Protein AF-A0A5M3WLJ0-F1 (afdb_monomer)

Solvent-accessible surface area (backbone atoms only — not comparable to full-atom values): 10744 Å² total; per-residue (Å²): 139,88,62,82,73,62,62,61,73,39,65,66,56,43,52,51,37,44,51,52,39,51,53,51,38,51,39,44,22,68,75,66,77,34,54,57,51,75,42,42,29,68,45,48,65,61,51,51,53,52,46,54,51,50,41,42,56,72,69,63,42,81,88,54,80,92,69,87,75,93,69,77,86,77,87,51,58,52,86,38,34,27,29,42,34,46,42,94,62,73,25,73,48,78,37,78,47,35,60,56,54,50,48,28,44,76,41,29,74,46,40,78,39,67,71,44,35,53,49,55,47,41,49,55,57,35,92,88,43,63,66,60,64,60,53,54,57,24,69,76,41,43,70,37,32,16,48,31,47,17,62,74,67,70,34,88,85,52,40,34,91,80,43,39,67,60,51,45,47,70,50,38,45,76,70,69,72,47,85,76,67,62,63,60,78,89,128

Foldseek 3Di:
DPDPVVQVVDVVSQVVLLVLLVLLCVLLCVVPVDQKDKDFPLCVLVSVQVSVVSSCVVVVVPVPDDDRDDDDDPPADRGWIKIFGQDSFQGTDIQTNLVLQLVCLVPVVCCVPPVSLVRVCCCQAPQRHACVSLCVSCVVPQVSSQSNCCNSVVPVPGGCVPCVVVSSCVRHVVNVVDRGGRPRDDD

pLDDT: mean 90.13, std 12.86, range [41.62, 98.69]

Mean predicted aligned error: 5.58 Å

Structure (mmCIF, N/CA/C/O backbone):
data_AF-A0A5M3WLJ0-F1
#
_entry.id   AF-A0A5M3WLJ0-F1
#
loop_
_atom_site.group_PDB
_atom_site.id
_atom_site.type_symbol
_atom_site.label_atom_id
_atom_site.label_alt_id
_atom_site.label_comp_id
_atom_site.label_asym_id
_atom_site.label_entity_id
_atom_site.label_seq_id
_atom_site.pdbx_PDB_ins_code
_atom_site.Cartn_x
_atom_site.Cartn_y
_atom_site.Cartn_z
_atom_site.occupancy
_atom_site.B_iso_or_equiv
_atom_site.auth_seq_id
_atom_site.auth_comp_id
_atom_site.auth_asym_id
_atom_site.auth_atom_id
_atom_site.pdbx_PDB_model_num
ATOM 1 N N . MET A 1 1 ? -0.920 21.152 -22.161 1.00 42.22 1 MET A N 1
ATOM 2 C CA . MET A 1 1 ? -1.381 19.753 -22.323 1.00 42.22 1 MET A CA 1
ATOM 3 C C . MET A 1 1 ? -2.792 19.633 -21.761 1.00 42.22 1 MET A C 1
ATOM 5 O O . MET A 1 1 ? -2.993 19.959 -20.601 1.00 42.22 1 MET A O 1
ATOM 9 N N . ARG A 1 2 ? -3.786 19.276 -22.585 1.00 44.47 2 ARG A N 1
ATOM 10 C CA . ARG A 1 2 ? -5.218 19.358 -22.246 1.00 44.47 2 ARG A CA 1
ATOM 11 C C . ARG A 1 2 ? -5.791 17.930 -22.174 1.00 44.47 2 ARG A C 1
ATOM 13 O O . ARG A 1 2 ? -5.953 17.286 -23.199 1.00 44.47 2 ARG A O 1
ATOM 20 N N . ASN A 1 3 ? -6.077 17.471 -20.953 1.00 41.62 3 ASN A N 1
ATOM 21 C CA . ASN A 1 3 ? -6.830 16.259 -20.588 1.00 41.62 3 ASN A CA 1
ATOM 22 C C . ASN A 1 3 ? -6.143 14.870 -20.778 1.00 41.62 3 ASN A C 1
ATOM 24 O O . ASN A 1 3 ? -6.520 14.113 -21.673 1.00 41.62 3 ASN A O 1
ATOM 28 N N . PRO A 1 4 ? -5.200 14.465 -19.897 1.00 53.69 4 PRO A N 1
ATOM 29 C CA . PRO A 1 4 ? -4.548 13.139 -19.928 1.00 53.69 4 PRO A CA 1
ATOM 30 C C . PRO A 1 4 ? -5.519 11.942 -19.847 1.00 53.69 4 PRO A C 1
ATOM 32 O O . PRO A 1 4 ? -5.210 10.865 -20.350 1.00 53.69 4 PRO A O 1
ATOM 35 N N . LYS A 1 5 ? -6.739 12.133 -19.319 1.00 52.66 5 LYS A N 1
ATOM 36 C CA . LYS A 1 5 ? -7.794 11.101 -19.296 1.00 52.66 5 LYS A CA 1
ATOM 37 C C . LYS A 1 5 ? -8.306 10.712 -20.696 1.00 52.66 5 LYS A C 1
ATOM 39 O O . LYS A 1 5 ? -8.894 9.646 -20.849 1.00 52.66 5 LYS A O 1
ATOM 44 N N . ALA A 1 6 ? -8.084 11.538 -21.724 1.00 54.12 6 ALA A N 1
ATOM 45 C CA . ALA A 1 6 ? -8.536 11.260 -23.091 1.00 54.12 6 ALA A CA 1
ATOM 46 C C . ALA A 1 6 ? -7.743 10.131 -23.777 1.00 54.12 6 ALA A C 1
ATOM 48 O O . ALA A 1 6 ? -8.298 9.426 -24.618 1.00 54.12 6 ALA A O 1
ATOM 49 N N . VAL A 1 7 ? -6.477 9.917 -23.393 1.00 51.19 7 VAL A N 1
ATOM 50 C CA . VAL A 1 7 ? -5.613 8.863 -23.962 1.00 51.19 7 VAL A CA 1
ATOM 51 C C . VAL A 1 7 ? -6.148 7.460 -23.639 1.00 51.19 7 VAL A C 1
ATOM 53 O O . VAL A 1 7 ? -6.001 6.547 -24.448 1.00 51.19 7 VAL A O 1
ATOM 56 N N . PHE A 1 8 ? -6.855 7.314 -22.515 1.00 53.06 8 PHE A N 1
ATOM 57 C CA . PHE A 1 8 ? -7.413 6.050 -22.025 1.00 53.06 8 PHE A CA 1
ATOM 58 C C . PHE A 1 8 ? -8.814 5.715 -22.561 1.00 53.06 8 PHE A C 1
ATOM 60 O O . PHE A 1 8 ? -9.378 4.691 -22.189 1.00 53.06 8 PHE A O 1
ATOM 67 N N . ARG A 1 9 ? -9.385 6.538 -23.456 1.00 57.16 9 ARG A N 1
ATOM 68 C CA . ARG A 1 9 ? -10.576 6.145 -24.237 1.00 57.16 9 ARG A CA 1
ATOM 69 C C . ARG A 1 9 ? -10.240 5.173 -25.367 1.00 57.16 9 ARG A C 1
ATOM 71 O O . ARG A 1 9 ? -11.144 4.561 -25.921 1.00 57.16 9 ARG A O 1
ATOM 78 N N . ASN A 1 10 ? -8.959 5.057 -25.720 1.00 68.00 10 ASN A N 1
ATOM 79 C CA . ASN A 1 10 ? -8.490 4.076 -26.683 1.00 68.00 10 ASN A CA 1
ATOM 80 C C . ASN A 1 10 ? -8.189 2.754 -25.938 1.00 68.00 10 ASN A C 1
ATOM 82 O O . ASN A 1 10 ? -7.246 2.726 -25.138 1.00 68.00 10 ASN A O 1
ATOM 86 N N . PRO A 1 11 ? -8.972 1.683 -26.171 1.00 73.38 11 PRO A N 1
ATOM 87 C CA . PRO A 1 11 ? -8.817 0.412 -25.464 1.00 73.38 11 PRO A CA 1
ATOM 88 C C . PRO A 1 11 ? -7.454 -0.241 -25.720 1.00 73.38 11 PRO A C 1
ATOM 90 O O . PRO A 1 11 ? -6.886 -0.817 -24.796 1.00 73.38 11 PRO A O 1
ATOM 93 N N . ASP A 1 12 ? -6.879 -0.071 -26.911 1.00 76.06 12 ASP A N 1
ATOM 94 C CA . ASP A 1 12 ? -5.570 -0.634 -27.258 1.00 76.06 12 ASP A CA 1
ATOM 95 C C . ASP A 1 12 ? -4.448 0.055 -26.478 1.00 76.06 12 ASP A C 1
ATOM 97 O O . ASP A 1 12 ? -3.540 -0.600 -25.966 1.00 76.06 12 ASP A O 1
ATOM 101 N N . LYS A 1 13 ? -4.531 1.381 -26.304 1.00 75.00 13 LYS A N 1
ATOM 102 C CA . LYS A 1 13 ? -3.573 2.125 -25.467 1.00 75.00 13 LYS A CA 1
ATOM 103 C C . LYS A 1 13 ? -3.683 1.740 -23.996 1.00 75.00 13 LYS A C 1
ATOM 105 O O . LYS A 1 13 ? -2.663 1.649 -23.318 1.00 75.00 13 LYS A O 1
ATOM 110 N N . LEU A 1 14 ? -4.899 1.498 -23.505 1.00 78.19 14 LEU A N 1
ATOM 111 C CA . LEU A 1 14 ? -5.117 1.023 -22.140 1.00 78.19 14 LEU A CA 1
ATOM 112 C C . LEU A 1 14 ? -4.561 -0.396 -21.948 1.00 78.19 14 LEU A C 1
ATOM 114 O O . LEU A 1 14 ? -3.887 -0.648 -20.952 1.00 78.19 14 LEU A O 1
ATOM 118 N N . ALA A 1 15 ? -4.799 -1.301 -22.899 1.00 82.00 15 ALA A N 1
ATOM 119 C CA . ALA A 1 15 ? -4.259 -2.658 -22.874 1.00 82.00 15 ALA A CA 1
ATOM 120 C C . ALA A 1 15 ? -2.725 -2.656 -22.926 1.00 82.00 15 ALA A C 1
ATOM 122 O O . ALA A 1 15 ? -2.080 -3.352 -22.145 1.00 82.00 15 ALA A O 1
ATOM 123 N N . HIS A 1 16 ? -2.134 -1.817 -23.779 1.00 83.00 16 HIS A N 1
ATOM 124 C CA . HIS A 1 16 ? -0.686 -1.652 -23.847 1.00 83.00 16 HIS A CA 1
ATOM 125 C C . HIS A 1 16 ? -0.105 -1.108 -22.535 1.00 83.00 16 HIS A C 1
ATOM 127 O O . HIS A 1 16 ? 0.859 -1.664 -22.021 1.00 83.00 16 HIS A O 1
ATOM 133 N N . ALA A 1 17 ? -0.727 -0.084 -21.945 1.00 82.94 17 ALA A N 1
ATOM 134 C CA . ALA A 1 17 ? -0.302 0.450 -20.653 1.00 82.94 17 ALA A CA 1
ATOM 135 C C . ALA A 1 17 ? -0.417 -0.592 -19.523 1.00 82.94 17 ALA A C 1
ATOM 137 O O . ALA A 1 17 ? 0.469 -0.684 -18.681 1.00 82.94 17 ALA A O 1
ATOM 138 N N . ARG A 1 18 ? -1.462 -1.430 -19.522 1.00 85.44 18 ARG A N 1
ATOM 139 C CA . ARG A 1 18 ? -1.573 -2.557 -18.578 1.00 85.44 18 ARG A CA 1
ATOM 140 C C . ARG A 1 18 ? -0.458 -3.578 -18.768 1.00 85.44 18 ARG A C 1
ATOM 142 O O . ARG A 1 18 ? 0.110 -4.031 -17.783 1.00 85.44 18 ARG A O 1
ATOM 149 N N . LYS A 1 19 ? -0.123 -3.906 -20.019 1.00 88.12 19 LYS A N 1
ATOM 150 C CA . LYS A 1 19 ? 0.981 -4.822 -20.328 1.00 88.12 19 LYS A CA 1
ATOM 151 C C . LYS A 1 19 ? 2.310 -4.281 -19.802 1.00 88.12 19 LYS A C 1
ATOM 153 O O . LYS A 1 19 ? 3.025 -5.014 -19.136 1.00 88.12 19 LYS A O 1
ATOM 158 N N . LEU A 1 20 ? 2.594 -2.998 -20.038 1.00 87.81 20 LEU A N 1
ATOM 159 C CA . LEU A 1 20 ? 3.801 -2.348 -19.519 1.00 87.81 20 LEU A CA 1
ATOM 160 C C . LEU A 1 20 ? 3.845 -2.359 -17.985 1.00 87.81 20 LEU A C 1
ATOM 162 O O . LEU A 1 20 ? 4.883 -2.663 -17.414 1.00 87.81 20 LEU A O 1
ATOM 166 N N . GLN A 1 21 ? 2.724 -2.087 -17.308 1.00 91.69 21 GLN A N 1
ATOM 167 C CA . GLN A 1 21 ? 2.662 -2.175 -15.846 1.00 91.69 21 GLN A CA 1
ATOM 168 C C . GLN A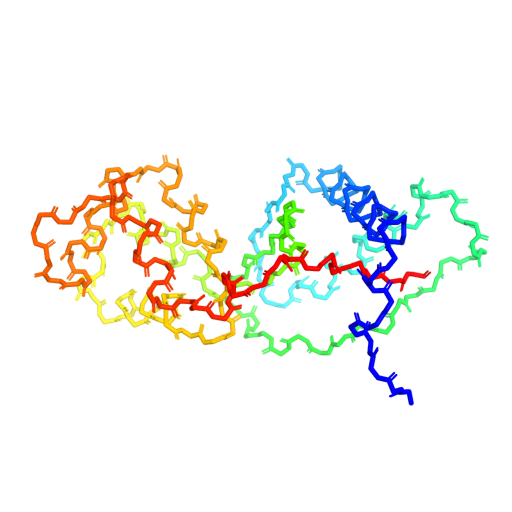 1 21 ? 2.931 -3.601 -15.345 1.00 91.69 21 GLN A C 1
ATOM 170 O O . GLN A 1 21 ? 3.662 -3.770 -14.376 1.00 91.69 21 GLN A O 1
ATOM 175 N N . ALA A 1 22 ? 2.371 -4.622 -15.999 1.00 92.19 22 ALA A N 1
ATOM 176 C CA . ALA A 1 22 ? 2.633 -6.017 -15.647 1.00 92.19 22 ALA A CA 1
ATOM 177 C C . ALA A 1 22 ? 4.113 -6.394 -15.849 1.00 92.19 22 ALA A C 1
ATOM 179 O O . ALA A 1 22 ? 4.712 -6.993 -14.964 1.00 92.19 22 ALA A O 1
ATOM 180 N N . GLU A 1 23 ? 4.733 -5.969 -16.953 1.00 93.06 23 GLU A N 1
ATOM 181 C CA . GLU A 1 23 ? 6.167 -6.178 -17.210 1.00 93.06 23 GLU A CA 1
ATOM 182 C C . GLU A 1 23 ? 7.041 -5.488 -16.148 1.00 93.06 23 GLU A C 1
ATOM 184 O O . GLU A 1 23 ? 7.948 -6.110 -15.598 1.00 93.06 23 GLU A O 1
ATOM 189 N N . GLN A 1 24 ? 6.719 -4.243 -15.784 1.00 93.19 24 GLN A N 1
ATOM 190 C CA . GLN A 1 24 ? 7.395 -3.511 -14.706 1.00 93.19 24 GLN A CA 1
ATOM 191 C C . GLN A 1 24 ? 7.210 -4.190 -13.343 1.00 93.19 24 GLN A C 1
ATOM 193 O O . GLN A 1 24 ? 8.144 -4.237 -12.540 1.00 93.19 24 GLN A O 1
ATOM 198 N N . ARG A 1 25 ? 6.028 -4.760 -13.080 1.00 95.12 25 ARG A N 1
ATOM 199 C CA . ARG A 1 25 ? 5.778 -5.560 -11.874 1.00 95.12 25 ARG A CA 1
ATOM 200 C C . ARG A 1 25 ? 6.680 -6.783 -11.835 1.00 95.12 25 ARG A C 1
ATOM 202 O O . ARG A 1 25 ? 7.284 -7.058 -10.802 1.00 95.12 25 ARG A O 1
ATOM 209 N N . ASP A 1 26 ? 6.802 -7.485 -12.953 1.00 96.38 26 ASP A N 1
ATOM 210 C CA . ASP A 1 26 ? 7.668 -8.655 -13.054 1.00 96.38 26 ASP A CA 1
ATOM 211 C C . ASP A 1 26 ? 9.146 -8.281 -12.890 1.00 96.38 26 ASP A C 1
ATOM 213 O O . ASP A 1 26 ? 9.894 -9.048 -12.289 1.00 96.38 26 ASP A O 1
ATOM 217 N N . SER A 1 27 ? 9.580 -7.116 -13.383 1.00 95.94 27 SER A N 1
ATOM 218 C CA . SER A 1 27 ? 10.918 -6.559 -13.120 1.00 95.94 27 SER A CA 1
ATOM 219 C C . SER A 1 27 ? 11.133 -6.277 -11.630 1.00 95.94 27 SER A C 1
ATOM 221 O O . SER A 1 27 ? 12.188 -6.580 -11.078 1.00 95.94 27 SER A O 1
ATOM 223 N N . PHE A 1 28 ? 10.128 -5.725 -10.947 1.00 97.50 28 PHE A N 1
ATOM 224 C CA . PHE A 1 28 ? 10.201 -5.455 -9.511 1.00 97.50 28 PHE A CA 1
ATOM 225 C C . PHE A 1 28 ? 10.323 -6.754 -8.701 1.00 97.50 28 PHE A C 1
ATOM 227 O O . PHE A 1 28 ? 11.171 -6.854 -7.812 1.00 97.50 28 PHE A O 1
ATOM 234 N N . ILE A 1 29 ? 9.503 -7.756 -9.034 1.00 97.94 29 ILE A N 1
ATOM 235 C CA . ILE A 1 29 ? 9.514 -9.071 -8.383 1.00 97.94 29 ILE A CA 1
ATOM 236 C C . ILE A 1 29 ? 10.821 -9.809 -8.663 1.00 97.94 29 ILE A C 1
ATOM 238 O O . ILE A 1 29 ? 11.365 -10.412 -7.746 1.00 97.94 29 ILE A O 1
ATOM 242 N N . ASP A 1 30 ? 11.346 -9.754 -9.887 1.00 97.94 30 ASP A N 1
ATOM 243 C CA . ASP A 1 30 ? 12.628 -10.382 -10.229 1.00 97.94 30 ASP A CA 1
ATOM 244 C C . ASP A 1 30 ? 13.780 -9.788 -9.405 1.00 97.94 30 ASP A C 1
ATOM 246 O O . ASP A 1 30 ? 14.577 -10.521 -8.820 1.00 97.94 30 ASP A O 1
ATOM 250 N N . LEU A 1 31 ? 13.814 -8.459 -9.259 1.00 98.12 31 LEU A N 1
ATOM 251 C CA . LEU A 1 31 ? 14.855 -7.775 -8.492 1.00 98.12 31 LEU A CA 1
ATOM 252 C C . LEU A 1 31 ? 14.755 -8.004 -6.974 1.00 98.12 31 LEU A C 1
ATOM 254 O O . LEU A 1 31 ? 15.782 -8.111 -6.299 1.00 98.12 31 LEU A O 1
ATOM 258 N N . TYR A 1 32 ? 13.543 -8.011 -6.413 1.00 98.31 32 TYR A N 1
ATOM 259 C CA . TYR A 1 32 ? 13.333 -8.018 -4.958 1.00 98.31 32 TYR A CA 1
ATOM 260 C C . TYR A 1 32 ? 12.780 -9.326 -4.386 1.00 98.31 32 TYR A C 1
ATOM 262 O O . TYR A 1 32 ? 12.670 -9.458 -3.167 1.00 98.31 32 TYR A O 1
ATOM 270 N N . GLY A 1 33 ? 12.435 -10.289 -5.236 1.00 97.94 33 GLY A N 1
ATOM 271 C CA . GLY A 1 33 ? 11.840 -11.576 -4.867 1.00 97.94 33 GLY A CA 1
ATOM 272 C C . GLY A 1 33 ? 10.369 -11.506 -4.442 1.00 97.94 33 GLY A C 1
ATOM 273 O O . GLY A 1 33 ? 9.805 -12.517 -4.032 1.00 97.94 33 GLY A O 1
ATOM 274 N N . SER A 1 34 ? 9.746 -10.328 -4.488 1.00 97.25 34 SER A N 1
ATOM 275 C CA . SER A 1 34 ? 8.389 -10.079 -3.998 1.00 97.25 34 SER A CA 1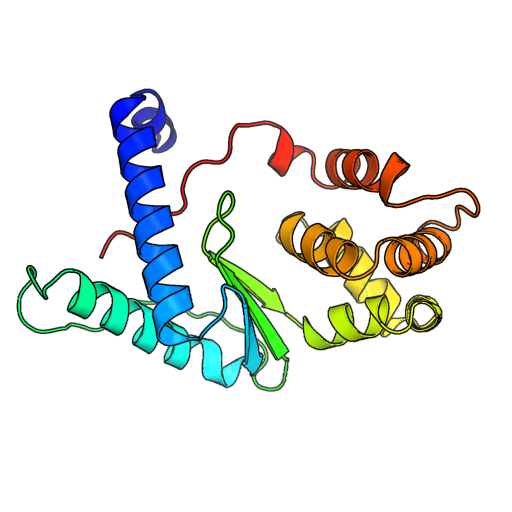
ATOM 276 C C . SER A 1 34 ? 7.828 -8.800 -4.618 1.00 97.25 34 SER A C 1
ATOM 278 O O . SER A 1 34 ? 8.579 -7.904 -4.996 1.00 97.25 34 SER A O 1
ATOM 280 N N . ASP A 1 35 ? 6.503 -8.680 -4.675 1.00 97.19 35 ASP A N 1
ATOM 281 C CA . ASP A 1 35 ? 5.810 -7.451 -5.083 1.00 97.19 35 ASP A CA 1
ATOM 282 C C . ASP A 1 35 ? 5.666 -6.433 -3.930 1.00 97.19 35 ASP A C 1
ATOM 284 O O . ASP A 1 35 ? 5.004 -5.404 -4.070 1.00 97.19 35 ASP A O 1
ATOM 288 N N . LEU A 1 36 ? 6.276 -6.736 -2.780 1.00 97.75 36 LEU A N 1
ATOM 289 C CA . LEU A 1 36 ? 6.417 -5.876 -1.612 1.00 97.75 36 LEU A CA 1
ATOM 290 C C . LEU A 1 36 ? 7.829 -5.981 -1.051 1.00 97.75 36 LEU A C 1
ATOM 292 O O . LEU A 1 36 ? 8.307 -7.080 -0.760 1.00 97.75 36 LEU A O 1
ATOM 296 N N . ILE A 1 37 ? 8.412 -4.821 -0.766 1.00 98.31 37 ILE A N 1
ATOM 297 C CA . ILE A 1 37 ? 9.544 -4.673 0.151 1.00 98.31 37 ILE A CA 1
ATOM 298 C C . ILE A 1 37 ? 9.185 -3.688 1.262 1.00 98.31 37 ILE A C 1
ATOM 300 O O . ILE A 1 37 ? 8.435 -2.738 1.043 1.00 98.31 37 ILE A O 1
ATOM 304 N N . VAL A 1 38 ? 9.741 -3.903 2.452 1.00 98.38 38 VAL A N 1
ATOM 305 C CA . VAL A 1 38 ? 9.622 -2.986 3.591 1.00 98.38 38 VAL A CA 1
ATOM 306 C C . VAL A 1 38 ? 11.029 -2.525 3.949 1.00 98.38 38 VAL A C 1
ATOM 308 O O . VAL A 1 38 ? 11.886 -3.342 4.280 1.00 98.38 38 VAL A O 1
ATOM 311 N N . ILE A 1 39 ? 11.290 -1.231 3.799 1.00 98.38 39 ILE A N 1
ATOM 312 C CA . ILE A 1 39 ? 12.633 -0.631 3.877 1.00 98.38 39 ILE A CA 1
ATOM 313 C C . ILE A 1 39 ? 12.586 0.678 4.661 1.00 98.38 39 ILE A C 1
ATOM 315 O O . ILE A 1 39 ? 11.520 1.267 4.791 1.00 98.38 39 ILE A O 1
ATOM 319 N N . HIS A 1 40 ? 13.723 1.171 5.151 1.00 98.19 40 HIS A N 1
ATOM 320 C CA . HIS A 1 40 ? 13.757 2.502 5.764 1.00 98.19 40 HIS A CA 1
ATOM 321 C C . HIS A 1 40 ? 13.474 3.598 4.726 1.00 98.19 40 HIS A C 1
ATOM 323 O O . HIS A 1 40 ? 13.880 3.479 3.565 1.00 98.19 40 HIS A O 1
ATOM 329 N N . GLY A 1 41 ? 12.841 4.696 5.147 1.00 97.19 41 GLY A N 1
ATOM 330 C CA . GLY A 1 41 ? 12.552 5.857 4.296 1.00 97.19 41 GLY A CA 1
ATOM 331 C C . GLY A 1 41 ? 13.799 6.394 3.591 1.00 97.19 41 GLY A C 1
ATOM 332 O O . GLY A 1 41 ? 13.771 6.675 2.392 1.00 97.19 41 GLY A O 1
ATOM 333 N N . SER A 1 42 ? 14.937 6.391 4.291 1.00 96.56 42 SER A N 1
ATOM 334 C CA . SER A 1 42 ? 16.253 6.767 3.749 1.00 96.56 42 SER A CA 1
ATOM 335 C C . SER A 1 42 ? 16.730 5.905 2.568 1.00 96.56 42 SER A C 1
ATOM 337 O O . SER A 1 42 ? 17.563 6.344 1.774 1.00 96.56 42 SER A O 1
ATOM 339 N N . GLN A 1 43 ? 16.200 4.691 2.410 1.00 97.38 43 GLN A N 1
ATOM 340 C CA . GLN A 1 43 ? 16.604 3.743 1.369 1.00 97.38 43 GLN A CA 1
ATOM 341 C C . GLN A 1 43 ? 15.713 3.801 0.123 1.00 97.38 43 GLN A C 1
ATOM 343 O O . GLN A 1 43 ? 16.093 3.252 -0.916 1.00 97.38 43 GLN A O 1
ATOM 348 N N . VAL A 1 44 ? 14.551 4.462 0.184 1.00 96.88 44 VAL A N 1
ATOM 349 C CA . VAL A 1 44 ? 13.542 4.408 -0.888 1.00 96.88 44 VAL A CA 1
ATOM 350 C C . VAL A 1 44 ? 14.105 4.889 -2.223 1.00 96.88 44 VAL A C 1
ATOM 352 O O . VAL A 1 44 ? 14.028 4.158 -3.208 1.00 96.88 44 VAL A O 1
ATOM 355 N N . ARG A 1 45 ? 14.760 6.059 -2.268 1.00 95.25 45 ARG A N 1
ATOM 356 C CA . ARG A 1 45 ? 15.355 6.584 -3.513 1.00 95.25 45 ARG A CA 1
ATOM 357 C C . ARG A 1 45 ? 16.354 5.603 -4.131 1.00 95.25 45 ARG A C 1
ATOM 359 O O . ARG A 1 45 ? 16.324 5.380 -5.339 1.00 95.25 45 ARG A O 1
ATOM 366 N N . GLN A 1 46 ? 17.231 5.018 -3.316 1.00 95.44 46 GLN A N 1
ATOM 367 C CA . GLN A 1 46 ? 18.238 4.070 -3.794 1.00 95.44 46 GLN A CA 1
ATOM 368 C C . GLN A 1 46 ? 17.582 2.822 -4.392 1.00 95.44 46 GLN A C 1
ATOM 370 O O . GLN A 1 46 ? 17.987 2.369 -5.463 1.00 95.44 46 GLN A O 1
ATOM 375 N N . LYS A 1 47 ? 16.562 2.276 -3.721 1.00 97.06 47 LYS A N 1
ATOM 376 C CA . LYS A 1 47 ? 15.820 1.114 -4.216 1.00 97.06 47 LYS A CA 1
ATOM 377 C C . LYS A 1 47 ? 15.080 1.454 -5.506 1.00 97.06 47 LYS A C 1
ATOM 379 O O . LYS A 1 47 ? 15.245 0.748 -6.491 1.00 97.06 47 LYS A O 1
ATOM 384 N N . MET A 1 48 ? 14.411 2.600 -5.577 1.00 95.50 48 MET A N 1
ATOM 385 C CA . MET A 1 48 ? 13.742 3.023 -6.806 1.00 95.50 48 MET A CA 1
ATOM 386 C C . MET A 1 48 ? 14.698 3.160 -7.995 1.00 95.50 48 MET A C 1
ATOM 388 O O . MET A 1 48 ? 14.395 2.665 -9.076 1.00 95.50 48 MET A O 1
ATOM 392 N N . LEU A 1 49 ? 15.882 3.748 -7.805 1.00 95.06 49 LEU A N 1
ATOM 393 C CA . LEU A 1 49 ? 16.898 3.811 -8.863 1.00 95.06 49 LEU A CA 1
ATOM 394 C C . LEU A 1 49 ? 17.375 2.422 -9.305 1.00 95.06 49 LEU A C 1
ATOM 396 O O . LEU A 1 49 ? 17.543 2.193 -10.501 1.00 95.06 49 LEU A O 1
ATOM 400 N N . ALA A 1 50 ? 17.579 1.499 -8.360 1.00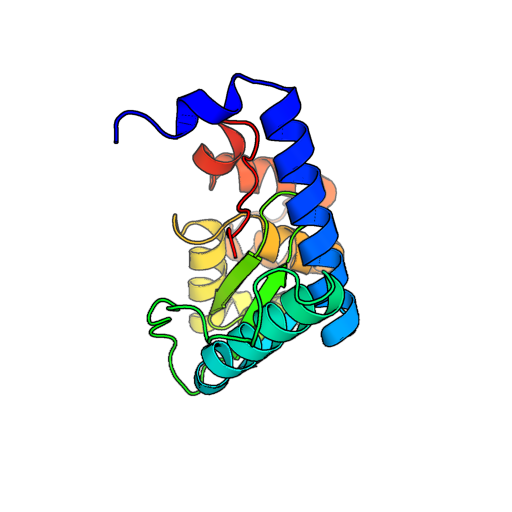 96.38 50 ALA A N 1
ATOM 401 C CA . ALA A 1 50 ? 17.955 0.123 -8.676 1.00 96.38 50 ALA A CA 1
ATOM 402 C C . ALA A 1 50 ? 16.856 -0.596 -9.473 1.00 96.38 50 ALA A C 1
ATOM 404 O O . ALA A 1 50 ? 17.167 -1.269 -10.452 1.00 96.38 50 ALA A O 1
ATOM 405 N N . PHE A 1 51 ? 15.589 -0.401 -9.101 1.00 95.94 51 PHE A N 1
ATOM 406 C CA . PHE A 1 51 ? 14.441 -0.927 -9.836 1.00 95.94 51 PHE A CA 1
ATOM 407 C C . PHE A 1 51 ? 14.384 -0.404 -11.274 1.00 95.94 51 PHE A C 1
ATOM 409 O O . PHE A 1 51 ? 14.367 -1.210 -12.199 1.00 95.94 51 PHE A O 1
ATOM 416 N N . TYR A 1 52 ? 14.425 0.915 -11.490 1.00 93.25 52 TYR A N 1
ATOM 417 C CA . TYR A 1 52 ? 14.356 1.457 -12.854 1.00 93.25 52 TYR A CA 1
ATOM 418 C C . TYR A 1 52 ? 15.545 1.037 -13.713 1.00 93.25 52 TYR A C 1
ATOM 420 O O . TYR A 1 52 ? 15.387 0.787 -14.905 1.00 93.25 52 TYR A O 1
ATOM 428 N N . ARG A 1 53 ? 16.735 0.931 -13.113 1.00 94.25 53 ARG A N 1
ATOM 429 C CA . ARG A 1 53 ? 17.910 0.422 -13.816 1.00 94.25 53 ARG A CA 1
ATOM 430 C C . ARG A 1 53 ? 17.722 -1.036 -14.230 1.00 94.25 53 ARG A C 1
ATOM 432 O O . ARG A 1 53 ? 18.024 -1.376 -15.368 1.00 94.25 53 ARG A O 1
ATOM 439 N N . HIS A 1 54 ? 17.219 -1.876 -13.328 1.00 94.69 54 HIS A N 1
ATOM 440 C CA . HIS A 1 54 ? 16.945 -3.278 -13.622 1.00 94.69 54 HIS A CA 1
ATOM 441 C C . HIS A 1 54 ? 15.882 -3.431 -14.721 1.00 94.69 54 HIS A C 1
ATOM 443 O O . HIS A 1 54 ? 16.097 -4.179 -15.671 1.00 94.69 54 HIS A O 1
ATOM 449 N N . ASP A 1 55 ? 14.782 -2.675 -14.646 1.00 92.31 55 ASP A N 1
ATOM 450 C CA . ASP A 1 55 ? 13.734 -2.659 -15.676 1.00 92.31 55 ASP A CA 1
ATOM 451 C C . ASP A 1 55 ? 14.294 -2.243 -17.049 1.00 92.31 55 ASP A C 1
ATOM 453 O O . ASP A 1 55 ? 14.055 -2.900 -18.065 1.00 92.31 55 ASP A O 1
ATOM 457 N N . TYR A 1 56 ? 15.142 -1.211 -17.071 1.00 90.62 56 TYR A N 1
ATOM 458 C CA . TYR A 1 56 ? 15.832 -0.747 -18.273 1.00 90.62 56 TYR A CA 1
ATOM 459 C C . TYR A 1 56 ? 16.772 -1.797 -18.884 1.00 90.62 56 TYR A C 1
ATOM 461 O O . TYR A 1 56 ? 16.754 -2.035 -20.098 1.00 90.62 56 TYR A O 1
ATOM 469 N N . GLU A 1 57 ? 17.595 -2.432 -18.048 1.00 91.69 57 GLU A N 1
ATOM 470 C CA . GLU A 1 57 ? 18.525 -3.485 -18.466 1.00 91.69 57 GLU A CA 1
ATOM 471 C C . GLU A 1 57 ? 17.754 -4.709 -18.989 1.00 91.69 57 GLU A C 1
ATOM 473 O O . GLU A 1 57 ? 18.095 -5.249 -20.046 1.00 91.69 57 GLU A O 1
ATOM 478 N N . ARG A 1 58 ? 16.646 -5.081 -18.335 1.00 90.75 58 ARG A N 1
ATOM 479 C CA . ARG A 1 58 ? 15.752 -6.170 -18.758 1.00 90.75 58 ARG A CA 1
ATOM 480 C C . ARG A 1 58 ? 15.033 -5.872 -20.075 1.00 90.75 58 ARG A C 1
ATOM 482 O O . ARG A 1 58 ? 14.837 -6.780 -20.882 1.00 90.75 58 ARG A O 1
ATOM 489 N N . ALA A 1 59 ? 14.713 -4.609 -20.351 1.00 87.44 59 ALA A N 1
ATOM 490 C CA . ALA A 1 59 ? 14.170 -4.169 -21.639 1.00 87.44 59 ALA A CA 1
ATOM 491 C C . ALA A 1 59 ? 15.211 -4.164 -22.786 1.00 87.44 59 ALA A C 1
ATOM 493 O O . ALA A 1 59 ? 14.872 -3.861 -23.940 1.00 87.44 59 ALA A O 1
ATOM 494 N N . GLY A 1 60 ? 16.471 -4.513 -22.497 1.00 87.06 60 GLY A N 1
ATOM 495 C CA . GLY A 1 60 ? 17.559 -4.625 -23.466 1.00 87.06 60 GLY A CA 1
ATOM 496 C C . GLY A 1 60 ? 18.292 -3.313 -23.739 1.00 87.06 60 GLY A C 1
ATOM 497 O O . GLY A 1 60 ? 18.915 -3.183 -24.792 1.00 87.06 60 GLY A O 1
ATOM 498 N N . SER A 1 61 ? 18.205 -2.330 -22.836 1.00 86.12 61 SER A N 1
ATOM 499 C CA . SER A 1 61 ? 18.971 -1.075 -22.902 1.00 86.12 61 SER A CA 1
ATOM 500 C C . SER A 1 61 ? 18.824 -0.299 -24.222 1.00 86.12 61 SER A C 1
ATOM 502 O O . SER A 1 61 ? 19.764 0.331 -24.713 1.00 86.12 61 SER A O 1
ATOM 504 N N . LYS A 1 62 ? 17.629 -0.340 -24.824 1.00 78.31 62 LYS A N 1
ATOM 505 C CA . LYS A 1 62 ? 17.359 0.199 -26.172 1.00 78.31 62 LYS A CA 1
ATOM 506 C C . LYS A 1 62 ? 17.529 1.721 -26.291 1.00 78.31 62 LYS A C 1
ATOM 508 O O . LYS A 1 62 ? 17.626 2.227 -27.404 1.00 78.31 62 LYS A O 1
ATOM 513 N N . GLY A 1 63 ? 17.568 2.440 -25.168 1.00 76.19 63 GLY A N 1
ATOM 514 C CA . GLY A 1 63 ? 17.751 3.894 -25.099 1.00 76.19 63 GLY A CA 1
ATOM 515 C C . GLY A 1 63 ? 19.213 4.367 -25.058 1.00 76.19 63 GLY A C 1
ATOM 516 O O . GLY A 1 63 ? 19.448 5.570 -24.944 1.00 76.19 63 GLY A O 1
ATOM 517 N N . GLY A 1 64 ? 20.197 3.460 -25.144 1.00 83.69 64 GLY A N 1
ATOM 518 C CA . GLY A 1 64 ? 21.626 3.773 -25.012 1.00 83.69 64 GLY A CA 1
ATOM 519 C C . GLY A 1 64 ? 22.188 3.514 -23.602 1.00 83.69 64 GLY A C 1
ATOM 520 O O . GLY A 1 64 ? 21.741 2.603 -22.908 1.00 83.69 64 GLY A O 1
ATOM 521 N N . PRO A 1 65 ? 23.216 4.249 -23.146 1.00 86.75 65 PRO A N 1
ATOM 522 C CA . PRO A 1 65 ? 23.720 4.102 -21.782 1.00 86.75 65 PRO A CA 1
ATOM 523 C C . PRO A 1 65 ? 22.674 4.520 -20.743 1.00 86.75 65 PRO A C 1
ATOM 525 O O . PRO A 1 65 ? 21.960 5.503 -20.944 1.00 86.75 65 PRO A O 1
ATOM 528 N N . TRP A 1 66 ? 22.626 3.807 -19.615 1.00 87.50 66 TRP A N 1
ATOM 529 C CA . TRP A 1 66 ? 21.744 4.141 -18.496 1.00 87.50 66 TRP A CA 1
ATOM 530 C C . TRP A 1 66 ? 21.950 5.587 -18.024 1.00 87.50 66 TRP A C 1
ATOM 532 O O . TRP A 1 66 ? 23.081 6.032 -17.801 1.00 87.50 66 TRP A O 1
ATOM 542 N N . LYS A 1 67 ? 20.839 6.297 -17.820 1.00 86.75 67 LYS A N 1
ATOM 543 C CA . LYS A 1 67 ? 20.796 7.615 -17.186 1.00 86.75 67 LYS A CA 1
ATOM 544 C C . LYS A 1 67 ? 19.813 7.552 -16.033 1.00 86.75 67 LYS A C 1
ATOM 546 O O . LYS A 1 67 ? 18.690 7.097 -16.218 1.00 86.75 67 LYS A O 1
ATOM 551 N N . ASN A 1 68 ? 20.234 8.022 -14.859 1.00 84.31 68 ASN A N 1
ATOM 552 C CA . ASN A 1 68 ? 19.340 8.070 -13.709 1.00 84.31 68 ASN A CA 1
ATOM 553 C C . ASN A 1 68 ? 18.114 8.932 -14.051 1.00 84.31 68 ASN A C 1
ATOM 555 O O . ASN A 1 68 ? 18.304 10.081 -14.464 1.00 84.31 68 ASN A O 1
ATOM 559 N N . PRO A 1 69 ? 16.889 8.407 -13.879 1.00 86.06 69 PRO A N 1
ATOM 560 C CA . PRO A 1 69 ? 15.689 9.203 -14.045 1.00 86.06 69 PRO A CA 1
ATOM 561 C C . PRO A 1 69 ? 15.642 10.285 -12.969 1.00 86.06 69 PRO A C 1
ATOM 563 O O . PRO A 1 69 ? 16.151 10.106 -11.855 1.00 86.06 69 PRO A O 1
ATOM 566 N N . ASP A 1 70 ? 15.001 11.401 -13.303 1.00 86.31 70 ASP A N 1
ATOM 567 C CA . ASP A 1 70 ? 14.663 12.403 -12.306 1.00 86.31 70 ASP A CA 1
ATOM 568 C C . ASP A 1 70 ? 13.513 11.864 -11.452 1.00 86.31 70 ASP A C 1
ATOM 570 O O . ASP A 1 70 ? 12.381 11.711 -11.915 1.00 86.31 70 ASP A O 1
ATOM 574 N N . LEU A 1 71 ? 13.841 11.472 -10.223 1.00 85.19 71 LEU A N 1
ATOM 575 C CA . LEU A 1 71 ? 12.866 10.975 -9.262 1.00 85.19 71 LEU A CA 1
ATOM 576 C C . LEU A 1 71 ? 12.393 12.123 -8.381 1.00 85.19 71 LEU A C 1
ATOM 578 O O . LEU A 1 71 ? 13.237 12.928 -7.969 1.00 85.19 71 LEU A O 1
ATOM 582 N N . PRO A 1 72 ? 11.095 12.155 -8.022 1.00 85.00 72 PRO A N 1
ATOM 583 C CA . PRO A 1 72 ? 10.614 13.110 -7.040 1.00 85.00 72 PRO A CA 1
ATOM 584 C C . PRO A 1 72 ? 11.396 12.962 -5.733 1.00 85.00 72 PRO A C 1
ATOM 586 O O . PRO A 1 72 ? 11.954 11.898 -5.430 1.00 85.00 72 PRO A O 1
ATOM 589 N N . ASP A 1 73 ? 11.434 14.035 -4.950 1.00 86.25 73 ASP A N 1
ATOM 590 C CA . ASP A 1 73 ? 11.759 13.868 -3.545 1.00 86.25 73 ASP A CA 1
ATOM 591 C C . ASP A 1 73 ? 10.609 13.114 -2.878 1.00 86.25 73 ASP A C 1
ATOM 593 O O . ASP A 1 73 ? 9.437 13.449 -3.062 1.00 86.25 73 ASP A O 1
ATOM 597 N N . PHE A 1 74 ? 10.957 12.046 -2.176 1.00 86.75 74 PHE A N 1
ATOM 598 C CA . PHE A 1 74 ? 9.981 11.205 -1.507 1.00 86.75 74 PHE A CA 1
ATOM 599 C C . PHE A 1 74 ? 9.619 11.752 -0.120 1.00 86.75 74 PHE A C 1
ATOM 601 O O . PHE A 1 74 ? 8.569 11.381 0.390 1.00 86.75 74 PHE A O 1
ATOM 608 N N . ASP A 1 75 ? 10.469 12.604 0.477 1.00 89.31 75 ASP A N 1
ATOM 609 C CA . ASP A 1 75 ? 10.273 13.251 1.791 1.00 89.31 75 ASP A CA 1
ATOM 610 C C . ASP A 1 75 ? 9.769 12.303 2.905 1.00 89.31 75 ASP A C 1
ATOM 612 O O . ASP A 1 75 ? 8.993 12.666 3.789 1.00 89.31 75 ASP A O 1
ATOM 616 N N . PHE A 1 76 ? 10.184 11.031 2.856 1.00 94.06 76 PHE A N 1
ATOM 617 C CA . PHE A 1 76 ? 9.831 10.057 3.884 1.00 94.06 76 PHE A CA 1
ATOM 618 C C . PHE A 1 76 ? 10.751 10.210 5.098 1.00 94.06 76 PHE A C 1
ATOM 620 O O . PHE A 1 76 ? 11.970 10.325 4.921 1.00 94.06 76 PHE A O 1
ATOM 627 N N . PRO A 1 77 ? 10.224 10.122 6.336 1.00 94.50 77 PRO A N 1
ATOM 628 C CA . PRO A 1 77 ? 11.068 10.156 7.523 1.00 94.50 77 PRO A CA 1
ATOM 629 C C . PRO A 1 77 ? 12.123 9.045 7.467 1.00 94.50 77 PRO A C 1
ATOM 631 O O . PRO A 1 77 ? 11.792 7.875 7.265 1.00 94.50 77 PRO A O 1
ATOM 634 N N . ALA A 1 78 ? 13.393 9.413 7.656 1.00 92.50 78 ALA A N 1
ATOM 635 C CA . ALA A 1 78 ? 14.536 8.534 7.400 1.00 92.50 78 ALA A CA 1
ATOM 636 C C . ALA A 1 78 ? 14.463 7.192 8.150 1.00 92.50 78 ALA A C 1
ATOM 638 O O . ALA A 1 78 ? 14.796 6.155 7.571 1.00 92.50 78 ALA A O 1
ATOM 639 N N . ASP A 1 79 ? 13.984 7.228 9.396 1.00 93.56 79 ASP A N 1
ATOM 640 C CA . ASP A 1 79 ? 13.915 6.074 10.297 1.00 93.56 79 ASP A CA 1
ATOM 641 C C . ASP A 1 79 ? 12.588 5.306 10.207 1.00 93.56 79 ASP A C 1
ATOM 643 O O . ASP A 1 79 ? 12.472 4.218 10.767 1.00 93.56 79 ASP A O 1
ATOM 647 N N . SER A 1 80 ? 11.584 5.831 9.495 1.00 95.69 80 SER A N 1
ATOM 648 C CA . SER A 1 80 ? 10.301 5.138 9.321 1.00 95.69 80 SER A CA 1
ATOM 649 C C . SER A 1 80 ? 10.416 4.006 8.307 1.00 95.69 80 SER A C 1
ATOM 651 O O . SER A 1 80 ? 11.063 4.159 7.270 1.00 95.69 80 SER A O 1
ATOM 653 N N . MET A 1 81 ? 9.745 2.882 8.569 1.00 98.25 81 MET A N 1
ATOM 654 C CA . MET A 1 81 ? 9.650 1.797 7.596 1.00 98.25 81 MET A CA 1
ATOM 655 C C . MET A 1 81 ? 8.567 2.113 6.565 1.00 98.25 81 MET A C 1
ATOM 657 O O . MET A 1 81 ? 7.423 2.413 6.905 1.00 98.25 81 MET A O 1
ATOM 661 N N . VAL A 1 82 ? 8.927 2.027 5.292 1.00 98.38 82 VAL A N 1
ATOM 662 C CA . VAL A 1 82 ? 8.061 2.283 4.147 1.00 98.38 82 VAL A CA 1
ATOM 663 C C . VAL A 1 82 ? 7.810 0.969 3.420 1.00 98.38 82 VAL A C 1
ATOM 665 O O . VAL A 1 82 ? 8.745 0.304 2.969 1.00 98.38 82 VAL A O 1
ATOM 668 N N . GLY A 1 83 ? 6.538 0.602 3.295 1.00 98.12 83 GLY A N 1
ATOM 669 C CA . GLY A 1 83 ? 6.095 -0.460 2.405 1.00 98.12 83 GLY A CA 1
ATOM 670 C C . GLY A 1 83 ? 6.068 0.059 0.975 1.00 98.12 83 GLY A C 1
ATOM 671 O O . GLY A 1 83 ? 5.316 0.982 0.669 1.00 98.12 83 GLY A O 1
ATOM 672 N N . VAL A 1 84 ? 6.878 -0.531 0.103 1.00 97.69 84 VAL A N 1
ATOM 673 C CA . VAL A 1 84 ? 6.865 -0.273 -1.339 1.00 97.69 84 VAL A CA 1
ATOM 674 C C . VAL A 1 84 ? 6.143 -1.440 -1.993 1.00 97.69 84 VAL A C 1
ATOM 676 O O . VAL A 1 84 ? 6.667 -2.553 -1.995 1.00 97.69 84 VAL A O 1
ATOM 679 N N . ILE A 1 85 ? 4.931 -1.202 -2.495 1.00 96.88 85 ILE A N 1
ATOM 680 C CA . ILE A 1 85 ? 4.072 -2.240 -3.079 1.00 96.88 85 ILE A CA 1
ATOM 681 C C . ILE A 1 85 ? 3.910 -1.976 -4.568 1.00 96.88 85 ILE A C 1
ATOM 683 O O . ILE A 1 85 ? 3.510 -0.879 -4.953 1.00 96.88 85 ILE A O 1
ATOM 687 N N . PHE A 1 86 ? 4.158 -2.998 -5.384 1.00 96.38 86 PHE A N 1
ATOM 688 C CA . PHE A 1 86 ? 3.824 -3.004 -6.803 1.00 96.38 86 PHE A CA 1
ATOM 689 C C . PHE A 1 86 ? 2.551 -3.831 -7.028 1.00 96.38 86 PHE A C 1
ATOM 691 O O . PHE A 1 86 ? 2.589 -5.036 -7.289 1.00 96.38 86 PHE A O 1
ATOM 698 N N . ASP A 1 87 ? 1.401 -3.178 -6.865 1.00 93.62 87 ASP A N 1
ATOM 699 C CA . ASP A 1 87 ? 0.092 -3.806 -7.026 1.00 93.62 87 ASP A CA 1
ATOM 700 C 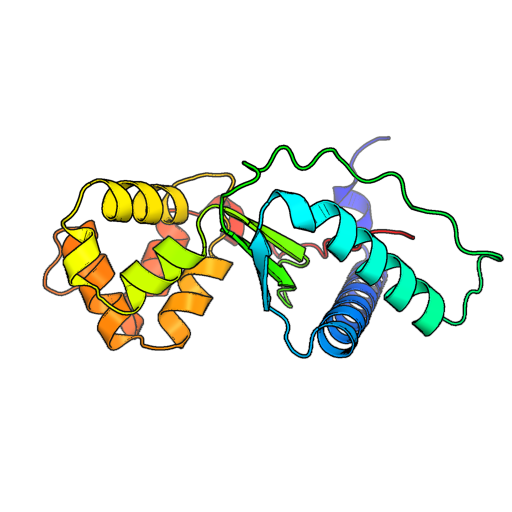C . ASP A 1 87 ? -0.255 -3.987 -8.509 1.00 93.62 87 ASP A C 1
ATOM 702 O O . ASP A 1 87 ? 0.065 -3.140 -9.346 1.00 93.62 87 ASP A O 1
ATOM 706 N N . GLU A 1 88 ? -0.918 -5.092 -8.845 1.00 89.06 88 GLU A N 1
ATOM 707 C CA . GLU A 1 88 ? -1.286 -5.401 -10.230 1.00 89.06 88 GLU A CA 1
ATOM 708 C C . GLU A 1 88 ? -2.246 -4.360 -10.823 1.00 89.06 88 GLU A C 1
ATOM 710 O O . GLU A 1 88 ? -2.097 -3.985 -11.989 1.00 89.06 88 GLU A O 1
ATOM 715 N N . GLU A 1 89 ? -3.198 -3.855 -10.033 1.00 83.56 89 GLU A N 1
ATOM 716 C CA . GLU A 1 89 ? -4.203 -2.896 -10.493 1.00 83.56 89 GLU A CA 1
ATOM 717 C C . GLU A 1 89 ? -3.780 -1.447 -10.227 1.00 83.56 89 GLU A C 1
ATOM 719 O O . GLU A 1 89 ? -3.95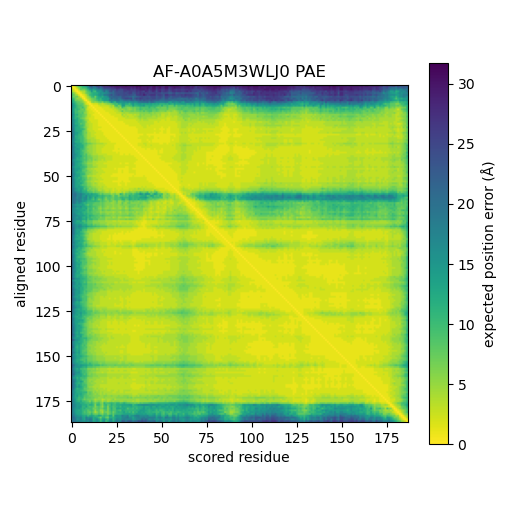1 -0.579 -11.090 1.00 83.56 89 GLU A O 1
ATOM 724 N N . ASP A 1 90 ? -3.242 -1.171 -9.038 1.00 84.44 90 ASP A N 1
ATOM 725 C CA . ASP A 1 90 ? -2.948 0.191 -8.574 1.00 84.44 90 ASP A CA 1
ATOM 726 C C . ASP A 1 90 ? -1.529 0.665 -8.929 1.00 84.44 90 ASP A C 1
ATOM 728 O O . ASP A 1 90 ? -1.248 1.867 -8.860 1.00 84.44 90 ASP A O 1
ATOM 732 N N . GLY A 1 91 ? -0.667 -0.256 -9.366 1.00 90.50 91 GLY A N 1
ATOM 733 C CA . GLY A 1 91 ? 0.730 -0.004 -9.697 1.00 90.50 91 GLY A CA 1
ATOM 734 C C . GLY A 1 91 ? 1.605 0.191 -8.458 1.00 90.50 91 GLY A C 1
ATOM 735 O O . GLY A 1 91 ? 1.284 -0.259 -7.356 1.00 90.50 91 GLY A O 1
ATOM 736 N N . LEU A 1 92 ? 2.737 0.870 -8.648 1.00 92.62 92 LEU A N 1
ATOM 737 C CA . LEU A 1 92 ? 3.675 1.185 -7.576 1.00 92.62 92 LEU A CA 1
ATOM 738 C C . LEU A 1 92 ? 3.105 2.237 -6.609 1.00 92.62 92 LEU A C 1
ATOM 740 O O . LEU A 1 92 ? 2.722 3.334 -7.028 1.00 92.62 92 LEU A O 1
ATOM 744 N N . ALA A 1 93 ? 3.131 1.939 -5.312 1.00 93.44 93 ALA A N 1
ATOM 745 C CA . ALA A 1 93 ? 2.753 2.859 -4.243 1.00 93.44 93 ALA A CA 1
ATOM 746 C C . ALA A 1 93 ? 3.624 2.683 -2.987 1.00 93.44 93 ALA A C 1
ATOM 748 O O . ALA A 1 93 ? 4.244 1.639 -2.774 1.00 93.44 93 ALA A O 1
ATOM 749 N N . PHE A 1 94 ? 3.638 3.721 -2.147 1.00 95.56 94 PHE A N 1
ATOM 750 C CA . PHE A 1 94 ? 4.441 3.811 -0.927 1.00 95.56 94 PHE A CA 1
ATOM 751 C C . PHE A 1 94 ? 3.533 4.004 0.287 1.00 95.56 94 PHE A C 1
ATOM 753 O O . PHE A 1 94 ? 2.597 4.799 0.233 1.00 95.56 94 PHE A O 1
ATOM 760 N N . TYR A 1 95 ? 3.829 3.311 1.385 1.00 97.00 95 TYR A N 1
ATOM 761 C CA . TYR A 1 95 ? 3.037 3.357 2.613 1.00 97.00 95 TYR A CA 1
ATOM 762 C C . TYR A 1 95 ? 3.959 3.515 3.822 1.00 97.00 95 TYR A C 1
ATOM 764 O O . TYR A 1 95 ? 4.742 2.619 4.126 1.00 97.00 95 TYR A O 1
ATOM 772 N N . VAL A 1 96 ? 3.900 4.665 4.493 1.00 97.06 96 VAL A N 1
ATOM 773 C CA . VAL A 1 96 ? 4.759 4.991 5.647 1.00 97.06 96 VAL A CA 1
ATOM 774 C C . VAL A 1 96 ? 4.265 4.272 6.910 1.00 97.06 96 VAL A C 1
ATOM 776 O O . VAL A 1 96 ? 3.064 4.045 7.062 1.00 97.06 96 VAL A O 1
ATOM 779 N N . GLU A 1 97 ? 5.191 3.901 7.799 1.00 97.69 97 GLU A N 1
ATOM 780 C CA . GLU A 1 97 ? 4.949 3.089 9.006 1.00 97.69 97 GLU A CA 1
ATOM 781 C C . GLU A 1 97 ? 4.269 1.740 8.696 1.00 97.69 97 GLU A C 1
ATOM 783 O O . GLU A 1 97 ? 3.399 1.260 9.429 1.00 97.69 97 GLU A O 1
ATOM 788 N N . PHE A 1 98 ? 4.642 1.113 7.576 1.00 98.19 98 PHE A N 1
ATOM 789 C CA . PHE A 1 98 ? 4.010 -0.139 7.148 1.00 98.19 98 PHE A CA 1
ATOM 790 C C . PHE A 1 98 ? 4.277 -1.299 8.117 1.00 98.19 98 PHE A C 1
ATOM 792 O O . PHE A 1 98 ? 3.427 -2.169 8.287 1.00 98.19 98 PHE A O 1
ATOM 799 N N . ASP A 1 99 ? 5.420 -1.286 8.799 1.00 98.12 99 ASP A N 1
ATOM 800 C CA . ASP A 1 99 ? 5.771 -2.227 9.864 1.00 98.12 99 ASP A CA 1
ATOM 801 C C . ASP A 1 99 ? 4.799 -2.145 11.052 1.00 98.12 99 ASP A C 1
ATOM 803 O O . ASP A 1 99 ? 4.332 -3.169 11.549 1.00 98.12 99 ASP A O 1
ATOM 807 N N . VAL A 1 100 ? 4.407 -0.936 11.457 1.00 98.31 100 VAL A N 1
ATOM 808 C CA . VAL A 1 100 ? 3.421 -0.709 12.525 1.00 98.31 100 VAL A CA 1
ATOM 809 C C . VAL A 1 100 ? 2.034 -1.175 12.081 1.00 98.31 100 VAL A C 1
ATOM 811 O O . VAL A 1 100 ? 1.269 -1.731 12.879 1.00 98.31 100 VAL A O 1
ATOM 814 N N . ALA A 1 101 ? 1.687 -0.987 10.804 1.00 98.44 101 ALA A N 1
ATOM 815 C CA . ALA A 1 101 ? 0.454 -1.531 10.244 1.00 98.44 101 ALA A CA 1
ATOM 816 C C . ALA A 1 101 ? 0.474 -3.073 10.242 1.00 98.44 101 ALA A C 1
ATOM 818 O O . ALA A 1 101 ? -0.501 -3.690 10.678 1.00 98.44 101 ALA A O 1
ATOM 819 N N . GLN A 1 102 ? 1.589 -3.698 9.849 1.00 98.56 102 GLN A N 1
ATOM 820 C CA . GLN A 1 102 ? 1.789 -5.151 9.937 1.00 98.56 102 GLN A CA 1
ATOM 821 C C . GLN A 1 102 ? 1.660 -5.655 11.376 1.00 98.56 102 GLN A C 1
ATOM 823 O O . GLN A 1 102 ? 0.920 -6.608 11.623 1.00 98.56 102 GLN A O 1
ATOM 828 N N . GLU A 1 103 ? 2.300 -4.987 12.335 1.00 98.56 103 GLU A N 1
ATOM 829 C CA . GLU A 1 103 ? 2.219 -5.331 13.755 1.00 98.56 103 GLU A CA 1
ATOM 830 C C . GLU A 1 103 ? 0.775 -5.252 14.270 1.00 98.56 103 GLU A C 1
ATOM 832 O O . GLU A 1 103 ? 0.315 -6.144 14.978 1.00 98.56 103 GLU A O 1
ATOM 837 N N . SER A 1 104 ? 0.024 -4.230 13.851 1.00 98.56 104 SER A N 1
ATOM 838 C CA . SER A 1 104 ? -1.380 -4.043 14.246 1.00 98.56 104 SER A CA 1
ATOM 839 C C . SER A 1 104 ? -2.288 -5.168 13.745 1.00 98.56 104 SER A C 1
ATOM 841 O O . SER A 1 104 ? -3.239 -5.536 14.429 1.00 98.56 104 SER A O 1
ATOM 843 N N . PHE A 1 105 ? -2.012 -5.718 12.560 1.00 98.62 105 PHE A N 1
ATOM 844 C CA . PHE A 1 105 ? -2.751 -6.863 12.021 1.00 98.62 105 PHE A CA 1
ATOM 845 C C . PHE A 1 105 ? -2.252 -8.197 12.583 1.00 98.62 105 PHE A C 1
ATOM 847 O O . PHE A 1 105 ? -3.041 -9.129 12.717 1.00 98.62 105 PHE A O 1
ATOM 854 N N . ALA A 1 106 ? -0.977 -8.298 12.959 1.00 98.38 106 ALA A N 1
ATOM 855 C CA . ALA A 1 106 ? -0.443 -9.471 13.641 1.00 98.38 106 ALA A CA 1
ATOM 856 C C . ALA A 1 106 ? -0.957 -9.586 15.089 1.00 98.38 106 ALA A C 1
ATOM 858 O O . ALA A 1 106 ? -1.239 -10.704 15.531 1.00 98.38 106 ALA A O 1
ATOM 859 N N . ASN A 1 107 ? -1.129 -8.449 15.772 1.00 98.38 107 ASN A N 1
ATOM 860 C CA . ASN A 1 107 ? -1.516 -8.310 17.180 1.00 98.38 107 ASN A CA 1
ATOM 861 C C . ASN A 1 107 ? -2.687 -7.304 17.322 1.00 98.38 107 ASN A C 1
ATOM 863 O O . ASN A 1 107 ? -2.470 -6.131 17.656 1.00 98.38 107 ASN A O 1
ATOM 867 N N . PRO A 1 108 ? -3.939 -7.719 17.035 1.00 98.00 108 PRO A N 1
ATOM 868 C CA . PRO A 1 108 ? -5.093 -6.816 16.933 1.00 98.00 108 PRO A CA 1
ATOM 869 C C . PRO A 1 108 ? -5.394 -5.965 18.175 1.00 98.00 108 PRO A C 1
ATOM 871 O O . PRO A 1 108 ? -5.981 -4.886 18.065 1.00 98.00 108 PRO A O 1
ATOM 874 N N . GLU A 1 109 ? -4.990 -6.407 19.361 1.00 97.50 109 GLU A N 1
ATOM 875 C CA . GLU A 1 109 ? -5.126 -5.671 20.618 1.00 97.50 109 GLU A CA 1
ATOM 876 C C . GLU A 1 109 ? -4.337 -4.353 20.637 1.00 97.50 109 GLU A C 1
ATOM 878 O O . GLU A 1 109 ? -4.719 -3.413 21.344 1.00 97.50 109 GLU A O 1
ATOM 883 N N . LEU A 1 110 ? -3.280 -4.231 19.824 1.00 98.31 110 LEU A N 1
ATOM 884 C CA . LEU A 1 110 ? -2.490 -3.004 19.713 1.00 98.31 110 LEU A CA 1
ATOM 885 C C . LEU A 1 110 ? -3.313 -1.829 19.186 1.00 98.31 110 LEU A C 1
ATOM 887 O O . LEU A 1 110 ? -3.036 -0.690 19.555 1.00 98.31 110 LEU A O 1
ATOM 891 N N . VAL A 1 111 ? -4.381 -2.088 18.428 1.00 97.88 111 VAL A N 1
ATOM 892 C CA . VAL A 1 111 ? -5.313 -1.070 17.909 1.00 97.88 111 VAL A CA 1
ATOM 893 C C . VAL A 1 111 ? -6.029 -0.312 19.036 1.00 97.88 111 VAL A C 1
ATOM 895 O O . VAL A 1 111 ? -6.531 0.790 18.821 1.00 97.88 111 VAL A O 1
ATOM 898 N N . ALA A 1 112 ? -6.060 -0.836 20.267 1.00 96.62 112 ALA A N 1
ATOM 899 C CA . ALA A 1 112 ? -6.545 -0.074 21.419 1.00 96.62 112 ALA A CA 1
ATOM 900 C C . ALA A 1 112 ? -5.597 1.082 21.804 1.00 96.62 112 ALA A C 1
ATOM 902 O O . ALA A 1 112 ? -6.037 2.091 22.369 1.00 96.62 112 ALA A O 1
ATOM 903 N N . ARG A 1 113 ? -4.302 0.961 21.486 1.00 98.06 113 ARG A N 1
ATOM 904 C CA . ARG A 1 113 ? -3.280 1.982 21.743 1.00 98.06 113 ARG A CA 1
ATOM 905 C C . ARG A 1 113 ? -3.368 3.083 20.692 1.00 98.06 113 ARG A C 1
ATOM 907 O O . ARG A 1 113 ? -3.554 2.824 19.505 1.00 98.06 113 ARG A O 1
ATOM 914 N N . ARG A 1 114 ? -3.178 4.330 21.133 1.00 97.50 114 ARG A N 1
ATOM 915 C CA . ARG A 1 114 ? -3.361 5.524 20.294 1.00 97.50 114 ARG A CA 1
ATOM 916 C C . ARG A 1 114 ? -2.558 5.475 18.989 1.00 97.50 114 ARG A C 1
ATOM 918 O O . ARG A 1 114 ? -3.153 5.681 17.944 1.00 97.50 114 ARG A O 1
ATOM 925 N N . ARG A 1 115 ? -1.260 5.146 19.046 1.00 97.19 115 ARG A N 1
ATOM 926 C CA . ARG A 1 115 ? -0.375 5.090 17.865 1.00 97.19 115 ARG A CA 1
ATOM 927 C C . ARG A 1 115 ? -0.949 4.210 16.749 1.00 97.19 115 ARG A C 1
ATOM 929 O O . ARG A 1 115 ? -1.169 4.683 15.644 1.00 97.19 115 ARG A O 1
ATOM 936 N N . HIS A 1 116 ? -1.246 2.951 17.065 1.00 98.50 116 HIS A N 1
ATOM 937 C CA . HIS A 1 116 ? -1.771 1.987 16.097 1.00 98.50 116 HIS A CA 1
ATOM 938 C C . HIS A 1 116 ? -3.162 2.386 15.607 1.00 98.50 116 HIS A C 1
ATOM 940 O O . HIS A 1 116 ? -3.447 2.320 14.415 1.00 98.50 116 HIS A O 1
ATOM 946 N N . ARG A 1 117 ? -4.034 2.848 16.512 1.00 98.50 117 ARG A N 1
ATOM 947 C CA . ARG A 1 117 ? -5.374 3.305 16.137 1.00 98.50 117 ARG A CA 1
ATOM 948 C C . ARG A 1 117 ? -5.330 4.456 15.142 1.00 98.50 117 ARG A C 1
ATOM 950 O O . ARG A 1 117 ? -6.084 4.439 14.171 1.00 98.50 117 ARG A O 1
ATOM 957 N N . ASP A 1 118 ? -4.490 5.450 15.407 1.00 98.38 118 ASP A N 1
ATOM 958 C CA . ASP A 1 118 ? -4.377 6.653 14.590 1.00 98.38 118 ASP A CA 1
ATOM 959 C C . ASP A 1 118 ? -3.794 6.283 13.211 1.00 98.38 118 ASP A C 1
ATOM 961 O O . ASP A 1 118 ? -4.367 6.676 12.195 1.00 98.38 118 ASP A O 1
ATOM 965 N N . LEU A 1 119 ? -2.779 5.408 13.159 1.00 98.19 119 LEU A N 1
ATOM 966 C CA . LEU A 1 119 ? -2.217 4.893 11.904 1.00 98.19 119 LEU A CA 1
ATOM 967 C C . LEU A 1 119 ? -3.235 4.097 11.073 1.00 98.19 119 LEU A C 1
ATOM 969 O O . LEU A 1 119 ? -3.438 4.396 9.898 1.00 98.19 119 LEU A O 1
ATOM 973 N N . ILE A 1 120 ? -3.925 3.111 11.659 1.00 98.44 120 ILE A N 1
ATOM 974 C CA . ILE A 1 120 ? -4.929 2.324 10.919 1.00 98.44 120 ILE A CA 1
ATOM 975 C C . ILE A 1 120 ? -6.117 3.205 10.503 1.00 98.44 120 ILE A C 1
ATOM 97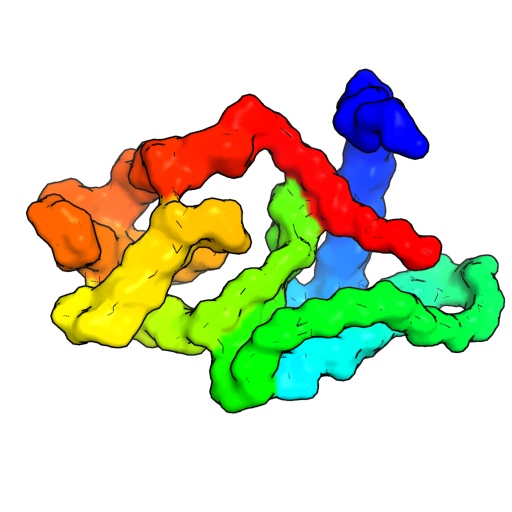7 O O . ILE A 1 120 ? -6.686 3.017 9.426 1.00 98.44 120 ILE A O 1
ATOM 981 N N . THR A 1 121 ? -6.474 4.211 11.309 1.00 98.38 121 THR A N 1
ATOM 982 C CA . THR A 1 121 ? -7.473 5.218 10.920 1.00 98.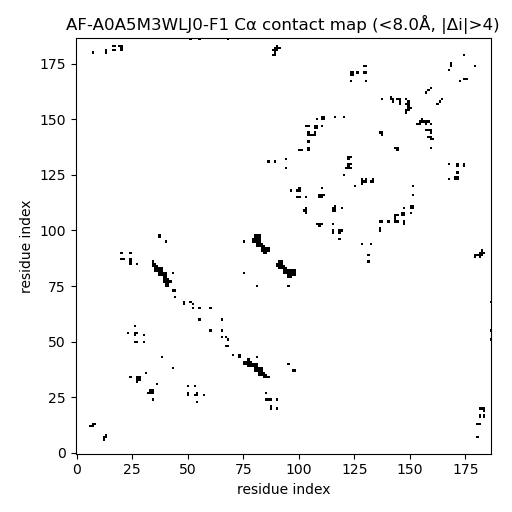38 121 THR A CA 1
ATOM 983 C C . THR A 1 121 ? -7.004 6.016 9.709 1.00 98.38 121 THR A C 1
ATOM 985 O O . THR A 1 121 ? -7.798 6.215 8.791 1.00 98.38 121 THR A O 1
ATOM 988 N N . HIS A 1 122 ? -5.742 6.449 9.682 1.00 97.94 122 HIS A N 1
ATOM 989 C CA . HIS A 1 122 ? -5.154 7.139 8.538 1.00 97.94 122 HIS A CA 1
ATOM 990 C C . HIS A 1 122 ? -5.133 6.235 7.298 1.00 97.94 122 HIS A C 1
ATOM 992 O O . HIS A 1 122 ? -5.639 6.639 6.258 1.00 97.94 122 HIS A O 1
ATOM 998 N N . TYR A 1 123 ? -4.721 4.971 7.412 1.00 97.75 123 TYR A N 1
ATOM 999 C CA . TYR A 1 123 ? -4.777 4.036 6.281 1.00 97.75 123 TYR A CA 1
ATOM 1000 C C . TYR A 1 123 ? -6.207 3.863 5.753 1.00 97.75 123 TYR A C 1
ATOM 1002 O O . TYR A 1 123 ? -6.438 3.835 4.543 1.00 97.75 123 TYR A O 1
ATOM 1010 N N . LEU A 1 124 ? -7.199 3.804 6.646 1.00 97.88 124 LEU A N 1
ATOM 1011 C CA . LEU A 1 124 ? -8.601 3.666 6.260 1.00 97.88 124 LEU A CA 1
ATOM 1012 C C . LEU A 1 124 ? -9.188 4.947 5.655 1.00 97.88 124 LEU A C 1
ATOM 1014 O O . LEU A 1 124 ? -10.003 4.847 4.745 1.00 97.88 124 LEU A O 1
ATOM 1018 N N . ARG A 1 125 ? -8.822 6.135 6.145 1.00 96.50 125 ARG A N 1
ATOM 1019 C CA . ARG A 1 125 ? -9.533 7.395 5.845 1.00 96.50 125 ARG A CA 1
ATOM 1020 C C . ARG A 1 125 ? -8.725 8.445 5.089 1.00 96.50 125 ARG A C 1
ATOM 1022 O O . ARG A 1 125 ? -9.338 9.360 4.569 1.00 96.50 125 ARG A O 1
ATOM 1029 N N . GLY A 1 126 ? -7.402 8.340 5.055 1.00 94.44 126 GLY A N 1
ATOM 1030 C CA . GLY A 1 126 ? -6.525 9.278 4.354 1.00 94.44 126 GLY A CA 1
ATOM 1031 C C . GLY A 1 126 ? -6.713 9.182 2.846 1.00 94.44 126 GLY A C 1
ATOM 1032 O O . GLY A 1 126 ? -6.715 8.080 2.296 1.00 94.44 126 GLY A O 1
ATOM 1033 N N . ASP A 1 127 ? -6.896 10.315 2.180 1.00 88.31 127 ASP A N 1
ATOM 1034 C CA . ASP A 1 127 ? -7.133 10.366 0.731 1.00 88.31 127 ASP A CA 1
ATOM 1035 C C . ASP A 1 127 ? -5.883 9.977 -0.082 1.00 88.31 127 ASP A C 1
ATOM 1037 O O . ASP A 1 127 ? -5.971 9.595 -1.249 1.00 88.31 127 ASP A O 1
ATOM 1041 N N . ASP A 1 128 ? -4.718 10.032 0.558 1.00 86.62 128 ASP A N 1
ATOM 1042 C CA . ASP A 1 128 ? -3.401 9.650 0.055 1.00 86.62 128 ASP A CA 1
ATOM 1043 C C . ASP A 1 128 ? -3.122 8.140 0.134 1.00 86.62 128 ASP A C 1
ATOM 1045 O O . ASP A 1 128 ? -2.229 7.640 -0.551 1.00 86.62 128 ASP A O 1
ATOM 1049 N N . VAL A 1 129 ? -3.911 7.392 0.912 1.00 92.81 129 VAL A N 1
ATOM 1050 C CA . VAL A 1 129 ? -3.741 5.945 1.084 1.00 92.81 129 VAL A CA 1
ATOM 1051 C C . VAL A 1 129 ? -4.807 5.189 0.302 1.00 92.81 129 VAL A C 1
ATOM 1053 O O . VAL A 1 129 ? -6.009 5.358 0.523 1.00 92.81 129 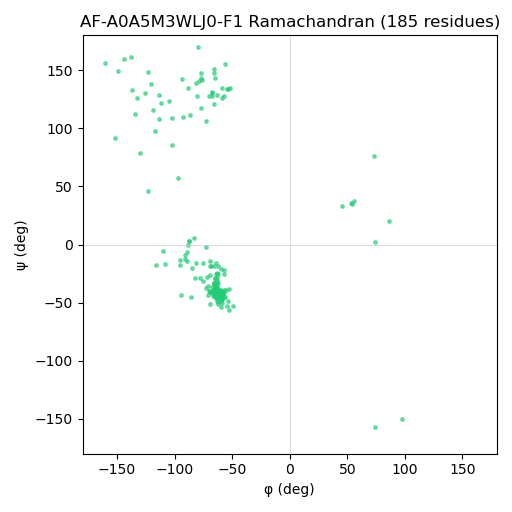VAL A O 1
ATOM 1056 N N . THR A 1 130 ? -4.389 4.302 -0.597 1.00 93.38 130 THR A N 1
ATOM 1057 C CA . THR A 1 130 ? -5.321 3.456 -1.353 1.00 93.38 130 THR A CA 1
ATOM 1058 C C . THR A 1 130 ? -5.802 2.260 -0.506 1.00 93.38 130 THR A C 1
ATOM 1060 O O . THR A 1 130 ? -5.295 2.027 0.592 1.00 93.38 130 THR A O 1
ATOM 1063 N N . PRO A 1 131 ? -6.814 1.485 -0.941 1.00 95.62 131 PRO A N 1
ATOM 1064 C CA . PRO A 1 131 ? -7.274 0.301 -0.207 1.00 95.62 131 PRO A CA 1
ATOM 1065 C C . PRO A 1 131 ? -6.272 -0.867 -0.185 1.00 95.62 131 PRO A C 1
ATOM 1067 O O . PRO A 1 131 ? -6.408 -1.767 0.646 1.00 95.62 131 PRO A O 1
ATOM 1070 N N . VAL A 1 132 ? -5.298 -0.873 -1.102 1.00 95.62 132 VAL A N 1
ATOM 1071 C CA . VAL A 1 132 ? -4.324 -1.957 -1.321 1.00 95.62 132 VAL A CA 1
ATOM 1072 C C . VAL A 1 132 ? -3.637 -2.440 -0.035 1.00 95.62 132 VAL A C 1
ATOM 1074 O O . VAL A 1 132 ? -3.704 -3.643 0.232 1.00 95.62 132 VAL A O 1
ATOM 1077 N N . PRO A 1 133 ? -3.019 -1.580 0.803 1.00 96.94 133 PRO A N 1
ATOM 1078 C CA . PRO A 1 133 ? -2.327 -2.024 2.010 1.00 96.94 133 PRO A CA 1
ATOM 1079 C C . PRO A 1 133 ? -3.269 -2.743 2.978 1.00 96.94 133 PRO A C 1
ATOM 1081 O O . PRO A 1 133 ? -2.914 -3.791 3.506 1.00 96.94 133 PRO A O 1
ATOM 1084 N N . LEU A 1 134 ? -4.496 -2.243 3.169 1.00 98.00 134 LEU A N 1
ATOM 1085 C CA . LEU A 1 134 ? -5.465 -2.862 4.077 1.00 98.00 134 LEU A CA 1
ATOM 1086 C C . LEU A 1 134 ? -5.972 -4.206 3.548 1.00 98.00 134 LEU A C 1
ATOM 1088 O O . LEU A 1 134 ? -6.073 -5.156 4.321 1.00 98.00 134 LEU A O 1
ATOM 1092 N N . ARG A 1 135 ? -6.243 -4.314 2.239 1.00 97.06 135 ARG A N 1
ATOM 1093 C CA . ARG A 1 135 ? -6.589 -5.598 1.607 1.00 97.06 135 ARG A CA 1
ATOM 1094 C C . ARG A 1 135 ? -5.479 -6.619 1.780 1.00 97.06 135 ARG A C 1
ATOM 1096 O O . ARG A 1 135 ? -5.751 -7.746 2.178 1.00 97.06 135 ARG A O 1
ATOM 1103 N N . ARG A 1 136 ? -4.236 -6.216 1.519 1.00 96.06 136 ARG A N 1
ATOM 1104 C CA . ARG A 1 136 ? -3.063 -7.086 1.616 1.00 96.06 136 ARG A CA 1
ATOM 1105 C C . ARG A 1 136 ? -2.831 -7.573 3.043 1.00 96.06 136 ARG A C 1
ATOM 1107 O O . ARG A 1 136 ? -2.681 -8.771 3.257 1.00 96.06 136 ARG A O 1
ATOM 1114 N N . LEU A 1 137 ? -2.847 -6.659 4.013 1.00 98.06 137 LEU A N 1
ATOM 1115 C CA . LEU A 1 137 ? -2.699 -6.993 5.431 1.00 98.06 137 LEU A CA 1
ATOM 1116 C C . LEU A 1 137 ? -3.803 -7.946 5.900 1.00 98.06 137 LEU A C 1
ATOM 1118 O O . LEU A 1 137 ? -3.536 -8.899 6.627 1.00 98.06 137 LEU A O 1
ATOM 1122 N N . ALA A 1 138 ? -5.036 -7.724 5.449 1.00 98.19 138 ALA A N 1
ATOM 1123 C CA . ALA A 1 138 ? -6.151 -8.570 5.828 1.00 98.19 138 ALA A CA 1
ATOM 1124 C C . ALA A 1 138 ? -6.174 -9.931 5.121 1.00 98.19 138 ALA A C 1
ATOM 1126 O O . ALA A 1 138 ? -6.621 -10.904 5.718 1.00 98.19 138 ALA A O 1
ATOM 1127 N N . ALA A 1 139 ? -5.681 -10.024 3.883 1.00 96.88 139 ALA A N 1
ATOM 1128 C CA . ALA A 1 139 ? -5.597 -11.283 3.144 1.00 96.88 139 ALA A CA 1
ATOM 1129 C C . ALA A 1 139 ? -4.667 -12.303 3.821 1.00 96.88 139 ALA A C 1
ATOM 1131 O O . ALA A 1 139 ? -4.884 -13.503 3.687 1.00 96.88 139 ALA A O 1
ATOM 1132 N N . HIS A 1 140 ? -3.666 -11.834 4.574 1.00 96.31 140 HIS A N 1
ATOM 1133 C CA . HIS A 1 140 ? -2.785 -12.702 5.355 1.00 96.31 140 HIS A CA 1
ATOM 1134 C C . HIS A 1 140 ? -3.533 -13.427 6.489 1.00 96.31 140 HIS A C 1
ATOM 1136 O O . HIS A 1 140 ? -3.310 -14.612 6.718 1.00 96.31 140 HIS A O 1
ATOM 1142 N N . ASP A 1 141 ? -4.412 -12.726 7.214 1.00 98.00 141 ASP A N 1
ATOM 1143 C CA . ASP A 1 141 ? -5.247 -13.309 8.272 1.00 98.00 141 ASP A CA 1
ATOM 1144 C C . ASP A 1 141 ? -6.569 -12.521 8.422 1.00 98.00 141 ASP A C 1
ATOM 1146 O O . ASP A 1 141 ? -6.651 -11.549 9.189 1.00 98.00 141 ASP A O 1
ATOM 1150 N N . PRO A 1 142 ? -7.639 -12.936 7.714 1.00 98.06 142 PRO A N 1
ATOM 1151 C CA . PRO A 1 142 ? -8.926 -12.243 7.764 1.00 98.06 142 PRO A CA 1
ATOM 1152 C C . PRO A 1 142 ? -9.588 -12.265 9.149 1.00 98.06 142 PRO A C 1
ATOM 1154 O O . PRO A 1 142 ? -10.381 -11.375 9.485 1.00 98.06 142 PRO A O 1
ATOM 1157 N N . ALA A 1 143 ? -9.274 -13.262 9.983 1.00 98.44 143 ALA A N 1
ATOM 1158 C CA . ALA A 1 143 ? -9.813 -13.353 11.334 1.00 98.44 143 ALA A CA 1
ATOM 1159 C C . ALA A 1 143 ? -9.195 -12.273 12.233 1.00 98.44 143 ALA A C 1
ATOM 1161 O O . ALA A 1 143 ? -9.924 -11.577 12.949 1.00 98.44 143 ALA A O 1
ATOM 1162 N N . LYS A 1 144 ? -7.877 -12.062 12.147 1.00 98.62 144 LYS A N 1
ATOM 1163 C CA . LYS A 1 144 ? -7.205 -10.951 12.840 1.00 98.62 144 LYS A CA 1
ATOM 1164 C C . LYS A 1 144 ? -7.613 -9.591 12.290 1.00 98.62 144 LYS A C 1
ATOM 1166 O O . LYS A 1 144 ? -7.895 -8.687 13.077 1.00 98.62 144 LYS A O 1
ATOM 1171 N N . ALA A 1 145 ? -7.770 -9.458 10.974 1.00 98.62 145 ALA A N 1
ATOM 1172 C CA . ALA A 1 145 ? -8.320 -8.242 10.373 1.00 98.62 145 ALA A CA 1
ATOM 1173 C C . ALA A 1 145 ? -9.711 -7.908 10.937 1.00 98.62 145 ALA A C 1
ATOM 1175 O O . ALA A 1 145 ? -9.996 -6.763 11.292 1.00 98.62 145 ALA A O 1
ATOM 1176 N N . SER A 1 146 ? -10.567 -8.919 11.109 1.00 98.69 146 SER A N 1
ATOM 1177 C CA . SER A 1 146 ? -11.873 -8.733 11.746 1.00 98.69 146 SER A CA 1
ATOM 1178 C C . SER A 1 146 ? -11.733 -8.170 13.164 1.00 98.69 146 SER A C 1
ATOM 1180 O O . SER A 1 146 ? -12.461 -7.251 13.527 1.00 98.69 146 SER A O 1
ATOM 1182 N N . GLN A 1 147 ? -10.778 -8.655 13.963 1.00 98.69 147 GLN A N 1
ATOM 1183 C CA . GLN A 1 147 ? -10.527 -8.140 15.317 1.00 98.69 147 GLN A CA 1
ATOM 1184 C C . GLN A 1 147 ? -10.021 -6.689 15.320 1.00 98.69 147 GLN A C 1
ATOM 1186 O O . GLN A 1 147 ? -10.506 -5.880 16.121 1.00 98.69 147 GLN A O 1
ATOM 1191 N N . VAL A 1 148 ? -9.119 -6.339 14.395 1.00 98.69 148 VAL A N 1
ATOM 1192 C CA . VAL A 1 148 ? -8.632 -4.963 14.189 1.00 98.69 148 VAL A CA 1
ATOM 1193 C C . VAL A 1 148 ? -9.814 -4.022 13.968 1.00 98.69 148 VAL A C 1
ATOM 1195 O O . VAL A 1 148 ? -9.985 -3.040 14.695 1.00 98.69 148 VAL A O 1
ATOM 1198 N N . PHE A 1 149 ? -10.686 -4.347 13.013 1.00 98.50 149 PHE A N 1
ATOM 1199 C CA . PHE A 1 149 ? -11.790 -3.465 12.640 1.00 98.50 149 PHE A CA 1
ATOM 1200 C C . PHE A 1 149 ? -12.970 -3.504 13.615 1.00 98.50 149 PHE A C 1
ATOM 1202 O O . PHE A 1 149 ? -13.611 -2.470 13.805 1.00 98.50 149 PHE A O 1
ATOM 1209 N N . ARG A 1 150 ? -13.224 -4.614 14.321 1.00 98.50 150 ARG A N 1
ATOM 1210 C CA . ARG A 1 150 ? -14.173 -4.633 15.455 1.00 98.50 150 ARG A CA 1
ATOM 1211 C C . ARG A 1 150 ? -13.780 -3.607 16.511 1.00 98.50 150 ARG A C 1
ATOM 1213 O O . ARG A 1 150 ? -14.634 -2.854 16.982 1.00 98.50 150 ARG A O 1
ATOM 1220 N N . THR A 1 151 ? -12.490 -3.559 16.844 1.00 97.75 151 THR A N 1
ATOM 1221 C CA . THR A 1 151 ? -11.931 -2.626 17.829 1.00 97.75 151 THR A CA 1
ATOM 1222 C C . THR A 1 151 ? -11.958 -1.193 17.304 1.00 97.75 151 THR A C 1
ATOM 1224 O O . THR A 1 151 ? -12.508 -0.308 17.961 1.00 97.75 151 THR A O 1
ATOM 1227 N N . LEU A 1 152 ? -11.439 -0.966 16.093 1.00 97.81 152 LEU A N 1
ATOM 1228 C CA . LEU A 1 152 ? -11.363 0.356 15.465 1.00 97.81 152 LEU A CA 1
ATOM 1229 C C . LEU A 1 152 ? -12.743 1.006 15.286 1.00 97.81 152 LEU A C 1
ATOM 1231 O O . LEU A 1 152 ? -12.927 2.184 15.587 1.00 97.81 152 LEU A O 1
ATOM 1235 N N . LEU A 1 153 ? -13.716 0.236 14.793 1.00 97.19 153 LEU A N 1
ATOM 1236 C CA . LEU A 1 153 ? -15.060 0.718 14.465 1.00 97.19 153 LEU A CA 1
ATOM 1237 C C . LEU A 1 153 ? -16.031 0.628 15.647 1.00 97.19 153 LEU A C 1
ATOM 1239 O O . LEU A 1 153 ? -17.167 1.082 15.527 1.00 97.19 153 LEU A O 1
ATOM 1243 N N . LYS A 1 154 ? -15.610 0.023 16.767 1.00 96.50 154 LYS A N 1
ATOM 1244 C CA . LYS A 1 154 ? -16.472 -0.334 17.908 1.00 96.50 154 LYS A CA 1
ATOM 1245 C C . LYS A 1 154 ? -17.699 -1.161 17.490 1.00 96.50 154 LYS A C 1
ATOM 1247 O O . LYS A 1 154 ? -18.779 -1.019 18.060 1.00 96.50 154 LYS A O 1
ATOM 1252 N N . LYS A 1 155 ? -17.533 -2.034 16.493 1.00 97.12 155 LYS A N 1
ATOM 1253 C CA . LYS A 1 155 ? -18.599 -2.851 15.896 1.00 97.12 155 LYS A CA 1
ATOM 1254 C C . LYS A 1 155 ? -18.305 -4.334 16.125 1.00 97.12 155 LYS A C 1
ATOM 1256 O O . LYS A 1 155 ? -17.514 -4.916 15.394 1.00 97.12 155 LYS A O 1
ATOM 1261 N N . ARG A 1 156 ? -18.913 -4.946 17.151 1.00 95.12 156 ARG A N 1
ATOM 1262 C CA . ARG A 1 156 ? -18.583 -6.318 17.611 1.00 95.12 156 ARG A CA 1
ATOM 1263 C C . ARG A 1 156 ? -18.854 -7.408 16.573 1.00 95.12 156 ARG A C 1
ATOM 1265 O O . ARG A 1 156 ? -18.162 -8.419 16.572 1.00 95.12 156 ARG A O 1
ATOM 1272 N N . ASP A 1 157 ? -19.847 -7.203 15.721 1.00 97.12 157 ASP A N 1
ATOM 1273 C CA . ASP A 1 157 ? -20.290 -8.125 14.677 1.00 97.12 157 ASP A CA 1
ATOM 1274 C C . ASP A 1 157 ? -19.540 -7.946 13.349 1.00 97.12 157 ASP A C 1
ATOM 1276 O O . ASP A 1 157 ? -19.824 -8.685 12.409 1.00 97.12 157 ASP A O 1
ATOM 1280 N N . PHE A 1 158 ? -18.597 -6.997 13.251 1.00 98.44 158 PHE A N 1
ATOM 1281 C CA . PHE A 1 158 ? -17.820 -6.782 12.029 1.00 98.44 158 PHE A CA 1
ATOM 1282 C C . PHE A 1 158 ? -17.053 -8.050 11.633 1.00 98.44 158 PHE A C 1
ATOM 1284 O O . PHE A 1 158 ? -16.407 -8.690 12.468 1.00 98.44 158 PHE A O 1
ATOM 1291 N N . ASP A 1 159 ? -17.103 -8.397 10.356 1.00 98.44 159 ASP A N 1
ATOM 1292 C CA . ASP A 1 159 ? -16.369 -9.518 9.778 1.00 98.44 159 ASP A CA 1
ATOM 1293 C C . ASP A 1 159 ? -15.680 -9.055 8.497 1.00 98.44 159 ASP A C 1
ATOM 1295 O O . ASP A 1 159 ? -16.331 -8.482 7.629 1.00 98.44 159 ASP A O 1
ATOM 1299 N N . TRP A 1 160 ? -14.369 -9.261 8.377 1.00 98.31 160 TRP A N 1
ATOM 1300 C CA . TRP A 1 160 ? -13.613 -8.757 7.232 1.00 98.31 160 TRP A CA 1
ATOM 1301 C C . TRP A 1 160 ? -14.055 -9.394 5.911 1.00 98.31 160 TRP A C 1
ATOM 1303 O O . TRP A 1 160 ? -14.213 -8.680 4.923 1.00 98.31 160 TRP A O 1
ATOM 1313 N N . ASN A 1 161 ? -14.312 -10.703 5.891 1.00 97.88 161 ASN A N 1
ATOM 1314 C CA . ASN A 1 161 ? -14.710 -11.402 4.668 1.00 97.88 161 ASN A CA 1
ATOM 1315 C C . ASN A 1 161 ? -16.084 -10.932 4.172 1.00 97.88 161 ASN A C 1
ATOM 1317 O O . ASN A 1 161 ? -16.309 -10.857 2.965 1.00 97.88 161 ASN A O 1
ATOM 1321 N N . ARG A 1 162 ? -16.996 -10.593 5.090 1.00 98.12 162 ARG A N 1
ATOM 1322 C CA . ARG A 1 162 ? -18.339 -10.099 4.752 1.00 98.12 162 ARG A CA 1
ATOM 1323 C C . ARG A 1 162 ? -18.392 -8.587 4.512 1.00 98.12 162 ARG A C 1
ATOM 1325 O O . ARG A 1 162 ? -19.040 -8.133 3.573 1.00 98.12 162 ARG A O 1
ATOM 1332 N N . ASP A 1 163 ? -17.751 -7.807 5.376 1.00 98.31 163 ASP A N 1
ATOM 1333 C CA . ASP A 1 163 ? -17.948 -6.357 5.485 1.00 98.31 163 ASP A CA 1
ATOM 1334 C C . ASP A 1 163 ? -16.752 -5.541 4.960 1.00 98.31 163 ASP A C 1
ATOM 1336 O O . ASP A 1 163 ? -16.897 -4.340 4.726 1.00 98.31 163 ASP A O 1
ATOM 1340 N N . GLY A 1 164 ? -15.574 -6.153 4.785 1.00 97.94 164 GLY A N 1
ATOM 1341 C CA . GLY A 1 164 ? -14.312 -5.464 4.486 1.00 97.94 164 GLY A CA 1
ATOM 1342 C C . GLY A 1 164 ? -14.351 -4.656 3.191 1.00 97.94 164 GLY A C 1
ATOM 1343 O O . GLY A 1 164 ? -14.041 -3.467 3.187 1.00 97.94 164 GLY A O 1
ATOM 1344 N N . GLU A 1 165 ? -14.832 -5.248 2.099 1.00 96.69 165 GLU A N 1
ATOM 1345 C CA . GLU A 1 165 ? -14.952 -4.535 0.820 1.00 96.69 165 GLU A CA 1
ATOM 1346 C C . GLU A 1 165 ? -15.974 -3.391 0.878 1.00 96.69 165 GLU A C 1
ATOM 1348 O O . GLU A 1 165 ? -15.729 -2.301 0.356 1.00 96.69 165 GLU A O 1
ATOM 1353 N N . ALA A 1 166 ? -17.103 -3.587 1.565 1.00 97.69 166 ALA A N 1
ATOM 1354 C CA . ALA A 1 166 ? -18.086 -2.524 1.765 1.00 97.69 166 ALA A CA 1
ATOM 1355 C C . ALA A 1 166 ? -17.515 -1.377 2.620 1.00 97.69 166 ALA A C 1
ATOM 1357 O O . ALA A 1 166 ? -17.776 -0.203 2.342 1.00 97.69 166 ALA A O 1
ATOM 1358 N N . LEU A 1 167 ? -16.697 -1.702 3.627 1.00 98.12 167 LEU A N 1
ATOM 1359 C CA . LEU A 1 167 ? -15.980 -0.727 4.443 1.00 98.12 167 LEU A CA 1
ATOM 1360 C C . LEU A 1 167 ? -15.011 0.100 3.592 1.00 98.12 167 LEU A C 1
ATOM 1362 O O . LEU A 1 167 ? -15.037 1.330 3.660 1.00 98.12 167 LEU A O 1
ATOM 1366 N N . LEU A 1 168 ? -14.185 -0.554 2.774 1.00 97.25 168 LEU A N 1
ATOM 1367 C CA . LEU A 1 168 ? -13.228 0.132 1.909 1.00 97.25 168 LEU A CA 1
ATOM 1368 C C . LEU A 1 168 ? -13.942 1.012 0.878 1.00 97.25 168 LEU A C 1
ATOM 1370 O O . LEU A 1 168 ? -13.548 2.159 0.696 1.00 97.25 168 LEU A O 1
ATOM 1374 N N . ARG A 1 169 ? -15.036 0.541 0.267 1.00 95.69 169 ARG A N 1
ATOM 1375 C CA . ARG A 1 169 ? -15.863 1.350 -0.650 1.00 95.69 169 ARG A CA 1
ATOM 1376 C C . ARG A 1 169 ? -16.446 2.590 0.010 1.00 95.69 169 ARG A C 1
ATOM 1378 O O . ARG A 1 169 ? -16.484 3.648 -0.609 1.00 95.69 169 ARG A O 1
ATOM 1385 N N . LYS A 1 170 ? -16.877 2.467 1.267 1.00 96.12 170 LYS A N 1
ATOM 1386 C CA . LYS A 1 170 ? -17.411 3.591 2.041 1.00 96.12 170 LYS A CA 1
ATOM 1387 C C . LYS A 1 170 ? -16.357 4.668 2.295 1.00 96.12 170 LYS A C 1
ATOM 1389 O O . LYS A 1 170 ? -16.689 5.846 2.237 1.00 96.12 170 LYS A O 1
ATOM 1394 N N . TYR A 1 171 ? -15.129 4.274 2.628 1.00 96.12 171 TYR A N 1
ATOM 1395 C CA . TYR A 1 171 ? -14.080 5.216 3.031 1.00 96.12 171 TYR A CA 1
ATOM 1396 C C . TYR A 1 171 ? -13.148 5.653 1.901 1.00 96.12 171 TYR A C 1
ATOM 1398 O O . TYR A 1 171 ? -12.485 6.672 2.044 1.00 96.12 171 TYR A O 1
ATOM 1406 N N . LYS A 1 172 ? -13.113 4.926 0.782 1.00 93.31 172 LYS A N 1
ATOM 1407 C CA . LYS A 1 172 ? -12.279 5.230 -0.388 1.00 93.31 172 LYS A CA 1
ATOM 1408 C C . LYS A 1 172 ? -13.123 5.382 -1.665 1.00 93.31 172 LYS A C 1
ATOM 1410 O O . LYS A 1 172 ? -12.766 4.785 -2.681 1.00 93.31 172 LYS A O 1
ATOM 1415 N N . PRO A 1 173 ? -14.252 6.118 -1.653 1.00 91.81 173 PRO A N 1
ATOM 1416 C CA . PRO A 1 173 ? -15.213 6.113 -2.758 1.00 91.81 173 PRO A CA 1
ATOM 1417 C C . PRO A 1 173 ? -14.577 6.503 -4.098 1.00 91.81 173 PRO A C 1
ATOM 1419 O O . PRO A 1 173 ? -14.839 5.848 -5.104 1.00 91.81 173 PRO A O 1
ATOM 1422 N N . ASP A 1 174 ? -13.668 7.480 -4.101 1.00 86.69 174 ASP A N 1
ATOM 1423 C CA . ASP A 1 174 ? -12.972 7.944 -5.307 1.00 86.69 174 ASP A CA 1
ATOM 1424 C C . ASP A 1 174 ? -12.091 6.866 -5.942 1.00 86.69 174 ASP A C 1
ATOM 1426 O O . ASP A 1 174 ? -11.966 6.798 -7.167 1.00 86.69 174 ASP A O 1
ATOM 1430 N N . TRP A 1 175 ? -11.516 5.978 -5.126 1.00 85.56 175 TRP A N 1
ATOM 1431 C CA . TRP A 1 175 ? -10.741 4.849 -5.631 1.00 85.56 175 TRP A CA 1
ATOM 1432 C C . TRP A 1 175 ? -11.626 3.871 -6.416 1.00 85.56 175 TRP A C 1
ATOM 1434 O O . TRP A 1 175 ? -11.183 3.351 -7.438 1.00 85.56 175 TRP A O 1
ATOM 1444 N N . TYR A 1 176 ? -12.879 3.675 -5.981 1.00 86.75 176 TYR A N 1
ATOM 1445 C CA . TYR A 1 176 ? -13.862 2.782 -6.613 1.00 86.75 176 TYR A CA 1
ATOM 1446 C C . TYR A 1 176 ? -14.721 3.454 -7.695 1.00 86.75 176 TYR A C 1
ATOM 1448 O O . TYR A 1 176 ? -15.385 2.758 -8.462 1.00 86.75 176 TYR A O 1
ATOM 1456 N N . ALA A 1 177 ? -14.737 4.787 -7.772 1.00 83.69 177 ALA A N 1
ATOM 1457 C CA . ALA A 1 177 ? -15.606 5.542 -8.675 1.00 83.69 177 ALA A CA 1
ATOM 1458 C C . ALA A 1 177 ? -15.234 5.401 -10.161 1.00 83.69 177 ALA A C 1
ATOM 1460 O O . ALA A 1 177 ? -16.002 5.800 -11.038 1.00 83.69 177 ALA A O 1
ATOM 1461 N N . SER A 1 178 ? -14.047 4.891 -10.487 1.00 72.94 178 SER A N 1
ATOM 1462 C CA . SER A 1 178 ? -13.600 4.724 -11.870 1.00 72.94 178 SER A CA 1
ATOM 1463 C C . SER A 1 178 ? -12.664 3.527 -12.018 1.00 72.94 178 SER A C 1
ATOM 1465 O O . SER A 1 178 ? -11.900 3.242 -11.095 1.00 72.94 178 SER A O 1
ATOM 1467 N N . PRO A 1 179 ? -12.664 2.854 -13.187 1.00 71.25 179 PRO A N 1
ATOM 1468 C CA . PRO A 1 179 ? -11.670 1.836 -13.498 1.00 71.25 179 PRO A CA 1
ATOM 1469 C C . PRO A 1 179 ? -10.259 2.378 -13.279 1.00 71.25 179 PRO A C 1
ATOM 1471 O O . PRO A 1 179 ? -9.944 3.495 -13.707 1.00 71.25 179 PRO A O 1
ATOM 1474 N N . ARG A 1 180 ? -9.409 1.585 -12.619 1.00 74.88 180 ARG A N 1
ATOM 1475 C CA . ARG A 1 180 ? -8.029 1.985 -12.365 1.00 74.88 180 ARG A CA 1
ATOM 1476 C C . ARG A 1 180 ? -7.280 2.153 -13.683 1.00 74.88 180 ARG A C 1
ATOM 1478 O O . ARG A 1 180 ? -7.322 1.294 -14.566 1.00 74.88 180 ARG A O 1
ATOM 1485 N N . LEU A 1 181 ? -6.632 3.307 -13.8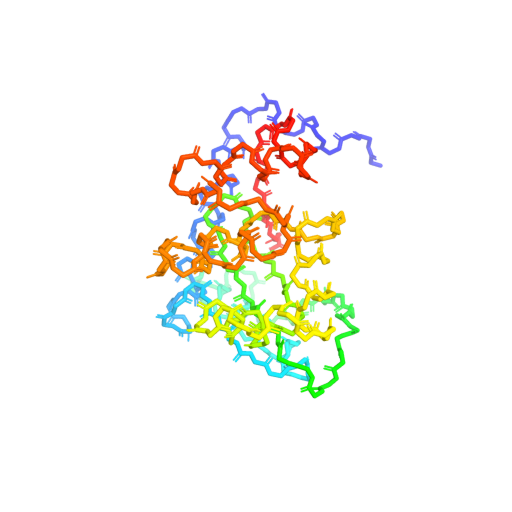13 1.00 71.50 181 LEU A N 1
ATOM 1486 C CA . LEU A 1 181 ? -5.742 3.595 -14.925 1.00 71.50 181 LEU A CA 1
ATOM 1487 C C . LEU A 1 181 ? -4.338 3.118 -14.550 1.00 71.50 181 LEU A C 1
ATOM 1489 O O . LEU A 1 181 ? -3.907 3.421 -13.434 1.00 71.50 181 LEU A O 1
ATOM 1493 N N . PRO A 1 182 ? -3.634 2.418 -15.457 1.00 69.56 182 PRO A N 1
ATOM 1494 C CA . PRO A 1 182 ? -2.255 2.023 -15.230 1.00 69.56 182 PRO A CA 1
ATOM 1495 C C . PRO A 1 182 ? -1.393 3.232 -14.875 1.00 69.56 182 PRO A C 1
ATOM 1497 O O . PRO A 1 182 ? -1.456 4.266 -15.551 1.00 69.56 182 PRO A O 1
ATOM 1500 N N . ARG A 1 183 ? -0.573 3.092 -13.837 1.00 71.62 183 ARG A N 1
ATOM 1501 C CA . ARG A 1 183 ? 0.428 4.081 -13.429 1.00 71.62 183 ARG A CA 1
ATOM 1502 C C . ARG A 1 183 ? 1.777 3.680 -14.016 1.00 71.62 183 ARG A C 1
ATOM 1504 O O . ARG A 1 183 ? 2.735 3.442 -13.291 1.00 71.62 183 ARG A O 1
ATOM 1511 N N . VAL A 1 184 ? 1.824 3.554 -15.341 1.00 61.50 184 VAL A N 1
ATOM 1512 C CA . VAL A 1 184 ? 3.083 3.272 -16.036 1.00 61.50 184 VAL A CA 1
ATOM 1513 C C . VAL A 1 184 ? 3.977 4.489 -15.897 1.00 61.50 184 VAL A C 1
ATOM 1515 O O . VAL A 1 184 ? 3.549 5.614 -16.170 1.00 61.50 184 VAL A O 1
ATOM 1518 N N . ILE A 1 185 ? 5.217 4.253 -15.501 1.00 55.41 185 ILE A N 1
ATOM 1519 C CA . ILE A 1 185 ? 6.250 5.279 -15.495 1.00 55.41 185 ILE A CA 1
ATOM 1520 C C . ILE A 1 185 ? 6.963 5.154 -16.841 1.00 55.41 185 ILE A C 1
ATOM 1522 O O . ILE A 1 185 ? 7.601 4.125 -17.071 1.00 55.41 185 ILE A O 1
ATOM 1526 N N . PRO A 1 186 ? 6.800 6.118 -17.768 1.00 46.22 186 PRO A N 1
ATOM 1527 C CA . PRO A 1 186 ? 7.567 6.102 -19.003 1.00 46.22 186 PRO A CA 1
ATOM 1528 C C . PRO A 1 186 ? 9.043 6.326 -18.656 1.00 46.22 186 PRO A C 1
ATOM 1530 O O . PRO A 1 186 ? 9.381 7.335 -18.037 1.00 46.22 186 PRO A O 1
ATOM 1533 N N . ILE A 1 187 ? 9.881 5.357 -19.028 1.00 47.22 187 ILE A N 1
ATOM 1534 C CA . ILE A 1 187 ? 11.348 5.442 -19.002 1.00 47.22 187 ILE A CA 1
ATOM 1535 C C . ILE A 1 187 ? 11.826 5.961 -20.358 1.00 47.22 187 ILE A C 1
ATOM 1537 O O . ILE A 1 187 ? 11.271 5.502 -21.385 1.00 47.22 187 ILE A O 1
#

Nearest PDB structures (foldseek):
  6fmo-assembly4_D  TM=3.664E-01  e=4.705E+00  Trypanosoma cruzi
  4bjk-assembly3_C  TM=4.086E-01  e=5.583E+00  Trypanosoma brucei
  6zbo-assembly2_B  TM=2.650E-01  e=3.746E+00  Homo sapiens
  3g1q-assembly3_C  TM=3.841E-01  e=7.426E+00  Trypanosoma brucei

Secondary structure (DSSP, 8-state):
---GGGGGGSHHHHHHHHHHHHHHHHHHHHHHSSSEEEEEGGGHHHHHHHHHHHHHHHTT-TTSS-----PPP----TTSEEEEEEETTTEEEEEETHHHHHHHHHSGGGGGSHHHHHHHHHHHH-TTS-SHHHHHHHHH-HHHHHHHHHHHHT-TT--HHHHHHHHHHHH-HHHHSSPPPP-----

Radius of gyration: 18.26 Å; Cα contacts (8 Å, |Δi|>4): 232; chains: 1; bounding box: 44×33×49 Å

Sequence (187 aa):
MRNPKAVFRNPDKLAHARKLQAEQRDSFIDLYGSDLIVIHGSQVRQKMLAFYRHDYERAGSKGGPWKNPDLPDFDFPADSMVGVIFDEEDGLAFYVEFDVAQESFANPELVARRRHRDLITHYLRGDDVTPVPLRRLAAHDPAKASQVFRTLLKKRDFDWNRDGEALLRKYKPDWYASPRLPRVIPI

Organism: NCBI:txid150177